Protein AF-A0A3B3WKS4-F1 (afdb_monomer)

pLDDT: mean 76.7, std 20.14, range [31.05, 97.44]

Solvent-accessible surface area (backbone atoms only — not comparable to full-atom values): 11438 Å² total; per-residue (Å²): 136,88,84,85,82,81,88,83,79,70,81,76,71,63,74,80,70,78,73,78,80,68,102,72,70,82,69,79,75,76,54,85,84,39,44,64,39,81,73,39,74,63,50,103,89,42,75,62,33,26,32,44,33,94,68,14,14,33,78,39,76,47,100,89,26,37,81,39,28,43,70,44,62,80,38,50,63,22,16,15,34,73,38,82,50,41,58,70,37,63,38,38,63,39,76,40,55,90,69,18,18,17,72,14,81,35,75,56,55,43,70,45,70,61,30,71,83,71,77,28,38,77,73,38,85,49,45,35,47,38,62,42,41,61,38,78,75,84,59,61,62,61,58,51,54,51,51,52,53,52,52,52,52,52,52,50,51,50,50,51,52,52,52,53,47,52,50,54,60,67,71,64,79,61,93,63,54,61,59,54,57,53,54,61,61,58,68,68,70,80,76,127

Nearest PDB structures (foldseek):
  3alq-assembly2_V  TM=8.436E-01  e=2.047E-07  Homo sapiens
  9cu8-assembly1_B  TM=8.404E-01  e=2.305E-07  Homo sapiens
  8yx1-assembly2_C  TM=8.501E-01  e=4.995E-07  Homo sapiens
  8yx9-assembly4_K  TM=8.714E-01  e=1.373E-06  Homo sapiens
  7law-assembly1_R  TM=6.549E-01  e=4.326E-05  Homo sapiens

Organism: NCBI:txid48701

Structure (mmCIF, N/CA/C/O backbone):
data_AF-A0A3B3WKS4-F1
#
_entry.id   AF-A0A3B3WKS4-F1
#
loop_
_atom_site.group_PDB
_atom_site.id
_atom_site.type_symbol
_atom_site.label_atom_id
_atom_site.label_alt_id
_atom_site.label_comp_id
_atom_site.label_asym_id
_atom_site.label_entity_id
_atom_site.label_seq_id
_atom_site.pdbx_PDB_ins_code
_atom_site.Cartn_x
_atom_site.Cartn_y
_atom_site.Cartn_z
_atom_site.occupancy
_atom_site.B_iso_or_equiv
_atom_site.auth_seq_id
_atom_site.auth_comp_id
_atom_site.auth_asym_id
_atom_site.auth_atom_id
_atom_site.pdbx_PDB_model_num
ATOM 1 N N . MET A 1 1 ? 56.648 27.495 -25.284 1.00 35.09 1 MET A N 1
ATOM 2 C CA . MET A 1 1 ? 56.522 28.051 -26.646 1.00 35.09 1 MET A CA 1
ATOM 3 C C . MET A 1 1 ? 55.788 26.982 -27.443 1.00 35.09 1 MET A C 1
ATOM 5 O O . MET A 1 1 ? 56.410 25.998 -27.788 1.00 35.09 1 MET A O 1
ATOM 9 N N . GLY A 1 2 ? 54.460 26.922 -27.499 1.00 38.88 2 GLY A N 1
ATOM 10 C CA . GLY A 1 2 ? 53.523 28.011 -27.734 1.00 38.88 2 GLY A CA 1
ATOM 11 C C . GLY A 1 2 ? 53.435 28.232 -29.238 1.00 38.88 2 GLY A C 1
ATOM 12 O O . GLY A 1 2 ? 54.284 28.949 -29.740 1.00 38.88 2 GLY A O 1
ATOM 13 N N . GLU A 1 3 ? 52.472 27.590 -29.907 1.00 31.05 3 GLU A N 1
ATOM 14 C CA . GLU A 1 3 ? 51.600 28.252 -30.884 1.00 31.05 3 GLU A CA 1
ATOM 15 C C . GLU A 1 3 ? 50.357 27.401 -31.194 1.00 31.05 3 GLU A C 1
ATOM 17 O O . GLU A 1 3 ? 50.415 26.188 -31.389 1.00 31.05 3 GLU A O 1
ATOM 22 N N . LEU A 1 4 ? 49.221 28.091 -31.123 1.00 42.31 4 LEU A N 1
ATOM 23 C CA . LEU A 1 4 ? 47.848 27.661 -31.330 1.00 42.31 4 LEU A CA 1
ATOM 24 C C . LEU A 1 4 ? 47.549 27.919 -32.811 1.00 42.31 4 LEU A C 1
ATOM 26 O O . LEU A 1 4 ? 47.629 29.066 -33.239 1.00 42.31 4 LEU A O 1
ATOM 30 N N . ILE A 1 5 ? 47.261 26.880 -33.595 1.00 39.19 5 ILE A N 1
ATOM 31 C CA . ILE A 1 5 ? 46.940 27.039 -35.019 1.00 39.19 5 ILE A CA 1
ATOM 32 C C . ILE A 1 5 ? 45.421 26.918 -35.170 1.00 39.19 5 ILE A C 1
ATOM 34 O O . ILE A 1 5 ? 44.835 25.884 -34.849 1.00 39.19 5 ILE A O 1
ATOM 38 N N . ASP A 1 6 ? 44.812 28.020 -35.599 1.00 37.59 6 ASP A N 1
ATOM 39 C CA . ASP A 1 6 ? 43.386 28.241 -35.842 1.00 37.59 6 ASP A CA 1
ATOM 40 C C . ASP A 1 6 ? 42.729 27.140 -36.697 1.00 37.59 6 ASP A C 1
ATOM 42 O O . ASP A 1 6 ? 42.992 27.011 -37.892 1.00 37.59 6 ASP A O 1
ATOM 46 N N . LEU A 1 7 ? 41.783 26.399 -36.110 1.00 43.88 7 LEU A N 1
ATOM 47 C CA . LEU A 1 7 ? 40.910 25.437 -36.807 1.00 43.88 7 LEU A CA 1
ATOM 48 C C . LEU A 1 7 ? 39.681 26.118 -37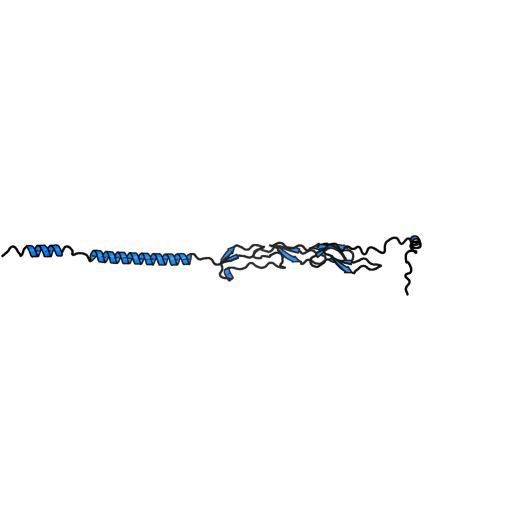.450 1.00 43.88 7 LEU A C 1
ATOM 50 O O . LEU A 1 7 ? 38.621 25.508 -37.582 1.00 43.88 7 LEU A O 1
ATOM 54 N N . ALA A 1 8 ? 39.796 27.391 -37.836 1.00 39.84 8 ALA A N 1
ATOM 55 C CA . ALA A 1 8 ? 38.678 28.187 -38.349 1.00 39.84 8 ALA A CA 1
ATOM 56 C C . ALA A 1 8 ? 38.562 28.239 -39.888 1.00 39.84 8 ALA A C 1
ATOM 58 O O . ALA A 1 8 ? 37.697 28.951 -40.390 1.00 39.84 8 ALA A O 1
ATOM 59 N N . SER A 1 9 ? 39.376 27.502 -40.661 1.00 41.31 9 SER A N 1
ATOM 60 C CA . SER A 1 9 ? 39.443 27.706 -42.124 1.00 41.31 9 SER A CA 1
ATOM 61 C C . SER A 1 9 ? 39.176 26.487 -43.021 1.00 41.31 9 SER A C 1
ATOM 63 O O . SER A 1 9 ? 39.488 26.556 -44.207 1.00 41.31 9 SER A O 1
ATOM 65 N N . ASP A 1 10 ? 38.552 25.411 -42.530 1.00 46.28 10 ASP A N 1
ATOM 66 C CA . ASP A 1 10 ? 38.222 24.244 -43.382 1.00 46.28 10 ASP A CA 1
ATOM 67 C C . ASP A 1 10 ? 36.714 23.944 -43.495 1.00 46.28 10 ASP A C 1
ATOM 69 O O . ASP A 1 10 ? 36.267 22.816 -43.690 1.00 46.28 10 ASP A O 1
ATOM 73 N N . PHE A 1 11 ? 35.889 24.991 -43.397 1.00 49.62 11 PHE A N 1
ATOM 74 C CA . PHE A 1 11 ? 34.441 24.907 -43.637 1.00 49.62 11 PHE A CA 1
ATOM 75 C C . PHE A 1 11 ? 34.069 24.779 -45.129 1.00 49.62 11 PHE A C 1
ATOM 77 O O . PHE A 1 11 ? 32.914 24.506 -45.451 1.00 49.62 11 PHE A O 1
ATOM 84 N N . GLY A 1 12 ? 35.024 24.965 -46.048 1.00 47.06 12 GLY A N 1
ATOM 85 C CA . GLY A 1 12 ? 34.779 24.970 -47.495 1.00 47.06 12 GLY A CA 1
ATOM 86 C C . GLY A 1 12 ? 34.799 23.594 -48.172 1.00 47.06 12 GLY A C 1
ATOM 87 O O . GLY A 1 12 ? 34.132 23.417 -49.190 1.00 47.06 12 GLY A O 1
ATOM 88 N N . LEU A 1 13 ? 35.520 22.605 -47.629 1.00 44.31 13 LEU A N 1
ATOM 89 C CA . LEU A 1 13 ? 35.710 21.313 -48.309 1.00 44.31 13 LEU A CA 1
ATOM 90 C C . LEU A 1 13 ? 34.613 20.279 -47.998 1.00 44.31 13 LEU A C 1
ATOM 92 O O . LEU A 1 13 ? 34.441 19.304 -48.728 1.00 44.31 13 LEU A O 1
ATOM 96 N N . LEU A 1 14 ? 33.827 20.506 -46.943 1.00 44.75 14 LEU A N 1
ATOM 97 C CA . LEU A 1 14 ? 32.805 19.566 -46.467 1.00 44.75 14 LEU A CA 1
ATOM 98 C C . LEU A 1 14 ? 31.470 19.642 -47.230 1.00 44.75 14 LEU A C 1
ATOM 100 O O . LEU A 1 14 ? 30.612 18.781 -47.046 1.00 44.75 14 LEU A O 1
ATOM 104 N N . LEU A 1 15 ? 31.298 20.613 -48.133 1.00 41.28 15 LEU A N 1
ATOM 105 C CA . LEU A 1 15 ? 30.101 20.732 -48.978 1.00 41.28 15 LEU A CA 1
ATOM 106 C C . LEU A 1 15 ? 30.056 19.710 -50.132 1.00 41.28 15 LEU A C 1
ATOM 108 O O . LEU A 1 15 ? 28.993 19.494 -50.708 1.00 41.28 15 LEU A O 1
ATOM 112 N N . PHE A 1 16 ? 31.168 19.041 -50.458 1.00 47.84 16 PHE A N 1
ATOM 113 C CA . PHE A 1 16 ? 31.259 18.145 -51.623 1.00 47.84 16 PHE A CA 1
ATOM 114 C C . PHE A 1 16 ? 30.874 16.682 -51.358 1.00 47.84 16 PHE A C 1
ATOM 116 O O . PHE A 1 16 ? 30.778 15.904 -52.305 1.00 47.84 16 PHE A O 1
ATOM 123 N N . LEU A 1 17 ? 30.630 16.288 -50.103 1.00 42.81 17 LEU A N 1
ATOM 124 C CA . LEU A 1 17 ? 30.373 14.884 -49.755 1.00 42.81 17 LEU A CA 1
ATOM 125 C C . LEU A 1 17 ? 28.899 14.527 -49.516 1.00 42.81 17 LEU A C 1
ATOM 127 O O . LEU A 1 17 ? 28.621 13.369 -49.222 1.00 42.81 17 LEU A O 1
ATOM 131 N N . ASN A 1 18 ? 27.943 15.460 -49.641 1.00 41.22 18 ASN A N 1
ATOM 132 C CA . ASN A 1 18 ? 26.536 15.196 -49.278 1.00 41.22 18 ASN A CA 1
ATOM 133 C C . ASN A 1 18 ? 26.393 14.549 -47.878 1.00 41.22 18 ASN A C 1
ATOM 135 O O . ASN A 1 18 ? 25.462 13.789 -47.617 1.00 41.22 18 ASN A O 1
ATOM 139 N N . ILE A 1 19 ? 27.310 14.850 -46.950 1.00 46.62 19 ILE A N 1
ATOM 140 C CA . ILE A 1 19 ? 27.188 14.434 -45.550 1.00 46.62 19 ILE A CA 1
ATOM 141 C C . ILE A 1 19 ? 26.363 15.509 -44.852 1.00 46.62 19 ILE A C 1
ATOM 143 O O . ILE A 1 19 ? 26.864 16.371 -44.135 1.00 46.62 19 ILE A O 1
ATOM 147 N N . THR A 1 20 ? 25.065 15.503 -45.122 1.00 44.38 20 THR A N 1
ATOM 148 C CA . THR A 1 20 ? 24.113 16.149 -44.227 1.00 44.38 20 THR A CA 1
ATOM 149 C C . THR A 1 20 ? 24.041 15.355 -42.924 1.00 44.38 20 THR A C 1
ATOM 151 O O . THR A 1 20 ? 24.023 14.127 -42.955 1.00 44.38 20 THR A O 1
ATOM 154 N N . PHE A 1 21 ? 23.904 16.097 -41.822 1.00 43.19 21 PHE A N 1
ATOM 155 C CA . PHE A 1 21 ? 23.576 15.683 -40.450 1.00 43.19 21 PHE A CA 1
ATOM 156 C C . PHE A 1 21 ? 24.748 15.538 -39.465 1.00 43.19 21 PHE A C 1
ATOM 158 O O . PHE A 1 21 ? 25.218 14.459 -39.138 1.00 43.19 21 PHE A O 1
ATOM 165 N N . SER A 1 22 ? 25.144 16.704 -38.940 1.00 40.41 22 SER A N 1
ATOM 166 C CA . SER A 1 22 ? 25.272 16.997 -37.504 1.00 40.41 22 SER A CA 1
ATOM 167 C C . SER A 1 22 ? 25.895 15.897 -36.619 1.00 40.41 22 SER A C 1
ATOM 169 O O . SER A 1 22 ? 25.177 14.996 -36.190 1.00 40.41 22 SER A O 1
ATOM 171 N N . PRO A 1 23 ? 27.163 16.025 -36.173 1.00 44.16 23 PRO A N 1
ATOM 172 C CA . PRO A 1 23 ? 27.711 15.204 -35.080 1.00 44.16 23 PRO A CA 1
ATOM 173 C C . PRO A 1 23 ? 27.076 15.518 -33.705 1.00 44.16 23 PRO A C 1
ATOM 175 O O . PRO A 1 23 ? 27.554 15.072 -32.663 1.00 44.16 23 PRO A O 1
ATOM 178 N N . TYR A 1 24 ? 25.988 16.284 -33.689 1.00 46.66 24 TYR A N 1
ATOM 179 C CA . TYR A 1 24 ? 25.267 16.731 -32.512 1.00 46.66 24 TYR A CA 1
ATOM 180 C C . TYR A 1 24 ? 23.840 16.217 -32.634 1.00 46.66 24 TYR A C 1
ATOM 182 O O . TYR A 1 24 ? 23.055 16.787 -33.383 1.00 46.66 24 TYR A O 1
ATOM 190 N N . MET A 1 25 ? 23.539 15.117 -31.953 1.00 45.31 25 MET A N 1
ATOM 191 C CA . MET A 1 25 ? 22.235 14.800 -31.357 1.00 45.31 25 MET A CA 1
ATOM 192 C C . MET A 1 25 ? 22.389 13.474 -30.583 1.00 45.31 25 MET A C 1
ATOM 194 O O . MET A 1 25 ? 21.639 12.525 -30.787 1.00 45.31 25 MET A O 1
ATOM 198 N N . CYS A 1 26 ? 23.316 13.408 -29.609 1.00 45.81 26 CYS A N 1
ATOM 199 C CA . CYS A 1 26 ? 22.985 12.650 -28.394 1.00 45.81 26 CYS A CA 1
ATOM 200 C C . CYS A 1 26 ? 21.853 13.462 -27.763 1.00 45.81 26 CYS A C 1
ATOM 202 O O . CYS A 1 26 ? 22.104 14.392 -26.999 1.00 45.81 26 CYS A O 1
ATOM 204 N N . ASN A 1 27 ? 20.628 13.240 -28.250 1.00 49.44 27 ASN A N 1
ATOM 205 C CA . ASN A 1 27 ? 19.482 14.040 -27.873 1.00 49.44 27 ASN A CA 1
ATOM 206 C C . ASN A 1 27 ? 19.376 13.916 -26.357 1.00 49.44 27 ASN A C 1
ATOM 208 O O . ASN A 1 27 ? 19.297 12.810 -25.818 1.00 49.44 27 ASN A O 1
ATOM 212 N N . LEU A 1 28 ? 19.511 15.049 -25.675 1.00 48.31 28 LEU A N 1
ATOM 213 C CA . LEU A 1 28 ? 19.480 15.150 -24.231 1.00 48.31 28 LEU A CA 1
ATOM 214 C C . LEU A 1 28 ? 18.021 14.983 -23.803 1.00 48.31 28 LEU A C 1
ATOM 216 O O . LEU A 1 28 ? 17.428 15.886 -23.226 1.00 48.31 28 LEU A O 1
ATOM 220 N N . TYR A 1 29 ? 17.425 13.818 -24.052 1.00 51.22 29 TYR A N 1
ATOM 221 C CA . TYR A 1 29 ? 16.243 13.400 -23.316 1.00 51.22 29 TYR A CA 1
ATOM 222 C C . TYR A 1 29 ? 16.695 12.978 -21.912 1.00 51.22 29 TYR A C 1
ATOM 224 O O . TYR A 1 29 ? 16.420 11.897 -21.408 1.00 51.22 29 TYR A O 1
ATOM 232 N N . MET A 1 30 ? 17.359 13.896 -21.212 1.00 51.97 30 MET A N 1
ATOM 233 C CA . MET A 1 30 ? 17.278 13.939 -19.766 1.00 51.97 30 MET A CA 1
ATOM 234 C C . MET A 1 30 ? 15.870 14.460 -19.453 1.00 51.97 30 MET A C 1
ATOM 236 O O . MET A 1 30 ? 15.675 15.599 -19.041 1.00 51.97 30 MET A O 1
ATOM 240 N N . PHE A 1 31 ? 14.866 13.644 -19.791 1.00 47.75 31 PHE A N 1
ATOM 241 C CA . PHE A 1 31 ? 13.464 13.967 -19.619 1.00 47.75 31 PHE A CA 1
ATOM 242 C C . PHE A 1 31 ? 13.190 13.882 -18.126 1.00 47.75 31 PHE A C 1
ATOM 244 O O . PHE A 1 31 ? 12.987 12.811 -17.549 1.00 47.75 31 PHE A O 1
ATOM 251 N N . THR A 1 32 ? 13.243 15.049 -17.500 1.00 47.25 32 THR A N 1
ATOM 252 C CA . THR A 1 32 ? 12.610 15.348 -16.225 1.00 47.25 32 THR A CA 1
ATOM 253 C C . THR A 1 32 ? 11.279 14.591 -16.130 1.00 47.25 32 THR A C 1
ATOM 255 O O . THR A 1 32 ? 10.311 14.952 -16.794 1.00 47.25 32 THR A O 1
ATOM 258 N N . GLY A 1 33 ? 11.240 13.510 -15.346 1.00 59.31 33 GLY A N 1
ATOM 259 C CA . GLY A 1 33 ? 10.001 12.800 -15.017 1.00 59.31 33 GLY A CA 1
ATOM 260 C C . GLY A 1 33 ? 9.531 11.664 -15.939 1.00 59.31 33 GLY A C 1
ATOM 261 O O . GLY A 1 33 ? 8.444 11.158 -15.688 1.00 59.31 33 GLY A O 1
ATOM 262 N N . ALA A 1 34 ? 10.293 11.207 -16.944 1.00 70.50 34 ALA A N 1
ATOM 263 C CA . ALA A 1 34 ? 9.834 10.116 -17.831 1.00 70.50 34 ALA A CA 1
ATOM 264 C C . ALA A 1 34 ? 10.069 8.681 -17.305 1.00 70.50 34 ALA A C 1
ATOM 266 O O . ALA A 1 34 ? 9.768 7.724 -18.009 1.00 70.50 34 ALA A O 1
ATOM 267 N N . GLY A 1 35 ? 10.625 8.505 -16.098 1.00 84.12 35 GLY A N 1
ATOM 268 C CA . GLY A 1 35 ? 10.783 7.178 -15.478 1.00 84.12 35 GLY A CA 1
ATOM 269 C C . GLY A 1 35 ? 11.766 6.229 -16.181 1.00 84.12 35 GLY A C 1
ATOM 270 O O . GLY A 1 35 ? 11.638 5.014 -16.050 1.00 84.12 35 GLY A O 1
ATOM 271 N N . LEU A 1 36 ? 12.731 6.759 -16.939 1.00 85.94 36 LEU A N 1
ATOM 272 C CA . L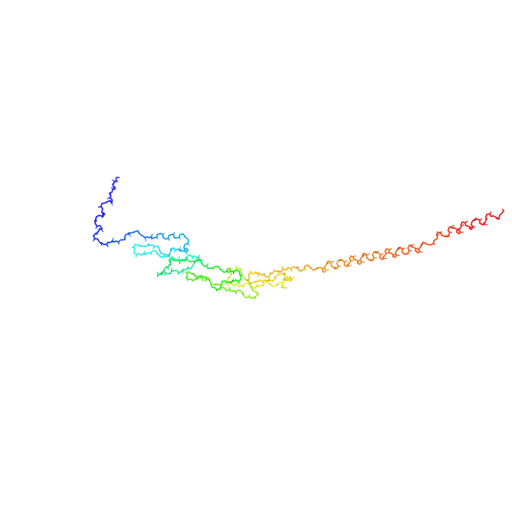EU A 1 36 ? 13.688 6.001 -17.757 1.00 85.94 36 LEU A CA 1
ATOM 273 C C . LEU A 1 36 ? 15.127 6.206 -17.278 1.00 85.94 36 LEU A C 1
ATOM 275 O O . LEU A 1 36 ? 15.516 7.318 -16.936 1.00 85.94 36 LEU A O 1
ATOM 279 N N . LYS A 1 37 ? 15.940 5.150 -17.332 1.00 85.31 37 LYS A N 1
ATOM 280 C CA . LYS A 1 37 ? 17.389 5.146 -17.090 1.00 85.31 37 LYS A CA 1
ATOM 281 C C . LYS A 1 37 ? 18.156 4.707 -18.341 1.00 85.31 37 LYS A C 1
ATOM 283 O O . LYS A 1 37 ? 17.651 3.959 -19.177 1.00 85.31 37 LYS A O 1
ATOM 288 N N . ILE A 1 38 ? 19.401 5.162 -18.469 1.00 84.75 38 ILE A N 1
ATOM 289 C CA . ILE A 1 38 ? 20.270 4.790 -19.592 1.00 84.75 38 ILE A CA 1
ATOM 290 C C . ILE A 1 38 ? 20.756 3.353 -19.395 1.00 84.75 38 ILE A C 1
ATOM 292 O O . ILE A 1 38 ? 21.439 3.053 -18.420 1.00 84.75 38 ILE A O 1
ATOM 296 N N . LYS A 1 39 ? 20.448 2.486 -20.363 1.00 84.88 39 LYS A N 1
ATOM 297 C CA . LYS A 1 39 ? 20.961 1.112 -20.439 1.00 84.88 39 LYS A CA 1
ATOM 298 C C . LYS A 1 39 ? 22.279 1.049 -21.207 1.00 84.88 39 LYS A C 1
ATOM 300 O O . LYS A 1 39 ? 23.194 0.318 -20.839 1.00 84.88 39 LYS A O 1
ATOM 305 N N . ARG A 1 40 ? 22.375 1.814 -22.299 1.00 83.69 40 ARG A N 1
ATOM 306 C CA . ARG A 1 40 ? 23.575 1.941 -23.137 1.00 83.69 40 ARG A CA 1
ATOM 307 C C . ARG A 1 40 ? 23.699 3.383 -23.615 1.00 83.69 40 ARG A C 1
ATOM 309 O O . ARG A 1 40 ? 22.757 3.901 -24.203 1.00 83.69 40 ARG A O 1
ATOM 316 N N . GLY A 1 41 ? 24.847 4.013 -23.372 1.00 75.88 41 GLY A N 1
ATOM 317 C CA . GLY A 1 41 ? 25.125 5.373 -23.847 1.00 75.88 41 GLY A CA 1
ATOM 318 C C . GLY A 1 41 ? 25.259 5.463 -25.372 1.00 75.88 41 GLY A C 1
ATOM 319 O O . GLY A 1 41 ? 25.475 4.444 -26.035 1.00 75.88 41 GLY A O 1
ATOM 320 N N . CYS A 1 42 ? 25.154 6.680 -25.914 1.00 73.06 42 CYS A N 1
ATOM 321 C CA . CYS A 1 42 ? 25.363 6.932 -27.341 1.00 73.06 42 CYS A CA 1
ATOM 322 C C . CYS A 1 42 ? 26.800 6.595 -27.777 1.00 73.06 42 CYS A C 1
ATOM 324 O O . CYS A 1 42 ? 27.764 6.745 -27.022 1.00 73.06 42 CYS A O 1
ATOM 326 N N . LYS A 1 43 ? 26.943 6.158 -29.031 1.00 73.31 43 LYS A N 1
ATOM 327 C CA . LYS A 1 43 ? 28.214 5.941 -29.734 1.00 73.31 43 LYS A CA 1
ATOM 328 C C . LYS A 1 43 ? 28.138 6.618 -31.108 1.00 73.31 43 LYS A C 1
ATOM 330 O O . LYS A 1 43 ? 27.054 6.819 -31.633 1.00 73.31 43 LYS A O 1
ATOM 335 N N . LEU A 1 44 ? 29.285 6.889 -31.739 1.00 70.31 44 LEU A N 1
ATOM 336 C CA . LEU A 1 44 ? 29.381 7.493 -33.084 1.00 70.31 44 LEU A CA 1
ATOM 337 C C . LEU A 1 44 ? 28.522 6.813 -34.171 1.00 70.31 44 LEU A C 1
ATOM 339 O O . LEU A 1 44 ? 28.216 7.436 -35.177 1.00 70.31 44 LEU A O 1
ATOM 343 N N . THR A 1 45 ? 28.163 5.541 -33.990 1.00 71.81 45 THR A N 1
ATOM 344 C CA . THR A 1 45 ? 27.376 4.751 -34.951 1.00 71.81 45 THR A CA 1
ATOM 345 C C . THR A 1 45 ? 26.109 4.148 -34.341 1.00 71.81 45 THR A C 1
ATOM 347 O O . THR A 1 45 ? 25.523 3.251 -34.942 1.00 71.81 45 THR A O 1
ATOM 350 N N . ALA A 1 46 ? 25.739 4.524 -33.113 1.00 70.75 46 ALA A N 1
ATOM 351 C CA . ALA A 1 46 ? 24.594 3.937 -32.422 1.00 70.75 46 ALA A CA 1
ATOM 352 C C . ALA A 1 46 ? 23.975 4.909 -31.414 1.00 70.75 46 ALA A C 1
ATOM 354 O O . ALA A 1 46 ? 24.681 5.491 -30.588 1.00 70.75 46 ALA A O 1
ATOM 355 N N . ASP A 1 47 ? 22.650 5.003 -31.435 1.00 70.50 47 ASP A N 1
ATOM 356 C CA . ASP A 1 47 ? 21.895 5.834 -30.504 1.00 70.50 47 ASP A CA 1
ATOM 357 C C . ASP A 1 47 ? 21.932 5.292 -29.066 1.00 70.50 47 ASP A C 1
ATOM 359 O O . ASP A 1 47 ? 22.231 4.119 -28.806 1.00 70.50 47 ASP A O 1
ATOM 363 N N . THR A 1 48 ? 21.609 6.168 -28.112 1.00 76.94 48 THR A N 1
ATOM 364 C CA . THR A 1 48 ? 21.405 5.793 -26.708 1.00 76.94 48 THR A CA 1
ATOM 365 C C . THR A 1 48 ? 20.224 4.829 -26.594 1.00 76.94 48 THR A C 1
ATOM 367 O O . THR A 1 48 ? 19.160 5.055 -27.163 1.00 76.94 48 THR A O 1
ATOM 370 N N . VAL A 1 49 ? 20.383 3.776 -25.794 1.00 83.81 49 VAL A N 1
ATOM 371 C CA . VAL A 1 49 ? 19.300 2.850 -25.446 1.00 83.81 49 VAL A CA 1
ATOM 372 C C . VAL A 1 49 ? 18.899 3.091 -23.999 1.00 83.81 49 VAL A C 1
ATOM 374 O O . VAL A 1 49 ? 19.746 3.071 -23.100 1.00 83.81 49 VAL A O 1
ATOM 377 N N . CYS A 1 50 ? 17.607 3.299 -23.763 1.00 84.69 50 CYS A N 1
ATOM 378 C CA . CYS A 1 50 ? 17.042 3.487 -22.429 1.00 84.69 50 CYS A CA 1
ATOM 379 C C . CYS A 1 50 ? 16.163 2.325 -21.996 1.00 84.69 50 CYS A C 1
ATOM 381 O O . CYS A 1 50 ? 15.659 1.568 -22.819 1.00 84.69 50 CYS A O 1
ATOM 383 N N . GLU A 1 51 ? 16.002 2.187 -20.689 1.00 88.25 51 GLU A N 1
ATOM 384 C CA . GLU A 1 51 ? 15.128 1.207 -20.056 1.00 88.25 51 GLU A CA 1
ATOM 385 C C . GLU A 1 51 ? 14.368 1.848 -18.887 1.00 88.25 51 GLU A C 1
ATOM 387 O O . GLU A 1 51 ? 14.823 2.857 -18.351 1.00 88.25 51 GLU A O 1
ATOM 392 N N . PRO A 1 52 ? 13.220 1.300 -18.466 1.00 91.75 52 PRO A N 1
ATOM 393 C CA . PRO A 1 52 ? 12.481 1.822 -17.320 1.00 91.75 52 PRO A CA 1
ATOM 394 C C . PRO A 1 52 ? 13.275 1.748 -16.011 1.00 91.75 52 PRO A C 1
ATOM 396 O O . PRO A 1 52 ? 14.058 0.824 -15.774 1.00 91.75 52 PRO A O 1
ATOM 399 N N . MET A 1 53 ? 13.065 2.740 -15.151 1.00 91.44 53 MET A N 1
ATOM 400 C CA . MET A 1 53 ? 13.527 2.736 -13.765 1.00 91.44 53 MET A CA 1
ATOM 401 C C . MET A 1 53 ? 12.708 1.756 -12.911 1.00 91.44 53 MET A C 1
ATOM 403 O O . MET A 1 53 ? 11.647 1.284 -13.314 1.00 91.44 53 MET A O 1
ATOM 407 N N . GLU A 1 54 ? 13.190 1.457 -11.704 1.00 90.69 54 GLU A N 1
ATOM 408 C CA . GLU A 1 54 ? 12.429 0.648 -10.747 1.00 90.69 54 GLU A CA 1
ATOM 409 C C . GLU A 1 54 ? 11.103 1.328 -10.384 1.00 90.69 54 GLU A C 1
ATOM 411 O O . GLU A 1 54 ? 11.053 2.534 -10.138 1.00 90.69 54 GLU A O 1
ATOM 416 N N . GLY A 1 55 ? 10.022 0.545 -10.369 1.00 91.31 55 GLY A N 1
ATOM 417 C CA . GLY A 1 55 ? 8.667 1.058 -10.173 1.00 91.31 55 GLY A CA 1
ATOM 418 C C . GLY A 1 55 ? 8.038 1.675 -11.426 1.00 91.31 55 GLY A C 1
ATOM 419 O O . GLY A 1 55 ? 7.009 2.339 -11.304 1.00 91.31 55 GLY A O 1
ATOM 420 N N . PHE A 1 56 ? 8.639 1.492 -12.607 1.00 93.06 56 PHE A N 1
ATOM 421 C CA . PHE A 1 56 ? 8.090 1.909 -13.895 1.00 93.06 56 PHE A CA 1
ATOM 422 C C . PHE A 1 56 ? 8.073 0.741 -14.889 1.00 93.06 56 PHE A C 1
ATOM 424 O O . PHE A 1 56 ? 8.926 -0.148 -14.848 1.00 93.06 56 PHE A O 1
ATOM 431 N N . PHE A 1 57 ? 7.124 0.774 -15.819 1.00 94.19 57 PHE A N 1
ATOM 432 C CA . PHE A 1 57 ? 7.038 -0.142 -16.950 1.00 94.19 57 PHE A CA 1
ATOM 433 C C . PHE A 1 57 ? 7.032 0.627 -18.268 1.00 94.19 57 PHE A C 1
ATOM 435 O O . PHE A 1 57 ? 6.609 1.781 -18.337 1.00 94.19 57 PHE A O 1
ATOM 442 N N . CYS A 1 58 ? 7.524 -0.015 -19.319 1.00 92.62 58 CYS A N 1
ATOM 443 C CA . CYS A 1 58 ? 7.563 0.561 -20.649 1.00 92.62 58 CYS A CA 1
ATOM 444 C C . CYS A 1 58 ? 6.187 0.503 -21.314 1.00 92.62 58 CYS A C 1
ATOM 446 O O . CYS A 1 58 ? 5.608 -0.576 -21.430 1.00 92.62 58 CYS A O 1
ATOM 448 N N . THR A 1 59 ? 5.697 1.643 -21.797 1.00 90.94 59 THR A N 1
ATOM 449 C CA . THR A 1 59 ? 4.471 1.715 -22.606 1.00 90.94 59 THR A CA 1
ATOM 450 C C . THR A 1 59 ? 4.778 1.812 -24.097 1.00 90.94 59 THR A C 1
ATOM 452 O O . THR A 1 59 ? 3.994 1.323 -24.907 1.00 90.94 59 THR A O 1
ATOM 455 N N . ASP A 1 60 ? 5.935 2.376 -24.458 1.00 87.69 60 ASP A N 1
ATOM 456 C CA . ASP A 1 60 ? 6.405 2.488 -25.841 1.00 87.69 60 ASP A CA 1
ATOM 457 C C . ASP A 1 60 ? 7.819 1.906 -25.991 1.00 87.69 60 ASP A C 1
ATOM 459 O O . ASP A 1 60 ? 8.814 2.482 -25.528 1.00 87.69 60 ASP A O 1
ATOM 463 N N . SER A 1 61 ? 7.889 0.716 -26.595 1.00 86.81 61 SER A N 1
ATOM 464 C CA . SER A 1 61 ? 9.103 -0.099 -26.696 1.00 86.81 61 SER A CA 1
ATOM 465 C C . SER A 1 61 ? 9.802 0.070 -28.044 1.00 86.81 61 SER A C 1
ATOM 467 O O . SER A 1 61 ? 9.185 -0.024 -29.101 1.00 86.81 61 SER A O 1
ATOM 469 N N . THR A 1 62 ? 11.128 0.198 -28.012 1.00 82.12 62 THR A N 1
ATOM 470 C CA . THR A 1 62 ? 12.007 0.135 -29.191 1.00 82.12 62 THR A CA 1
ATOM 471 C C . THR A 1 62 ? 12.827 -1.157 -29.180 1.00 82.12 62 THR A C 1
ATOM 473 O O . THR A 1 62 ? 12.910 -1.822 -28.145 1.00 82.12 62 THR A O 1
ATOM 476 N N . PRO A 1 63 ? 13.458 -1.563 -30.301 1.00 80.56 63 PRO A N 1
ATOM 477 C CA . PRO A 1 63 ? 14.312 -2.750 -30.340 1.00 80.56 63 PRO A CA 1
ATOM 478 C C . PRO A 1 63 ? 15.436 -2.697 -29.289 1.00 80.56 63 PRO A C 1
ATOM 480 O O . PRO A 1 63 ? 16.483 -2.083 -29.485 1.00 80.56 63 PRO A O 1
ATOM 483 N N . GLY A 1 64 ? 15.208 -3.354 -28.150 1.00 78.56 64 GLY A N 1
ATOM 484 C CA . GLY A 1 64 ? 16.136 -3.403 -27.020 1.00 78.56 64 GLY A CA 1
ATOM 485 C C . GLY A 1 64 ? 16.057 -2.233 -26.031 1.00 78.56 64 GLY A C 1
ATOM 486 O O . GLY A 1 64 ? 16.879 -2.212 -25.109 1.00 78.56 64 GLY A O 1
ATOM 487 N N . GLY A 1 65 ? 15.096 -1.311 -26.179 1.00 84.75 65 GLY A N 1
ATOM 488 C CA . GLY A 1 65 ? 14.950 -0.126 -25.331 1.00 84.75 65 GLY A CA 1
ATOM 489 C C . GLY A 1 65 ? 13.507 0.338 -25.110 1.00 84.75 65 GLY A C 1
ATOM 490 O O . GLY A 1 65 ? 12.550 -0.315 -25.516 1.00 84.75 65 GLY A O 1
ATOM 491 N N . CYS A 1 66 ? 13.365 1.476 -24.434 1.00 87.06 66 CYS A N 1
ATOM 492 C CA . CYS A 1 66 ? 12.092 2.093 -24.084 1.00 87.06 66 CYS A CA 1
ATOM 493 C C . CYS A 1 66 ? 12.142 3.611 -24.294 1.00 87.06 66 CYS A C 1
ATOM 495 O O . CYS A 1 66 ? 13.112 4.256 -23.886 1.00 87.06 66 CYS A O 1
ATOM 497 N N . VAL A 1 67 ? 11.102 4.162 -24.925 1.00 82.81 67 VAL A N 1
ATOM 498 C CA . VAL A 1 67 ? 10.971 5.599 -25.234 1.00 82.81 67 VAL A CA 1
ATOM 499 C C . VAL A 1 67 ? 10.121 6.311 -24.189 1.00 82.81 67 VAL A C 1
ATOM 501 O O . VAL A 1 67 ? 10.417 7.449 -23.833 1.00 82.81 67 VAL A O 1
ATOM 504 N N . VAL A 1 68 ? 9.096 5.632 -23.668 1.00 85.19 68 VAL A N 1
ATOM 505 C CA . VAL A 1 68 ? 8.188 6.163 -22.647 1.00 85.19 68 VAL A CA 1
ATOM 506 C C . VAL A 1 68 ? 7.969 5.110 -21.572 1.00 85.19 68 VAL A C 1
ATOM 508 O O . VAL A 1 68 ? 7.556 3.988 -21.872 1.00 85.19 68 VAL A O 1
ATOM 511 N N . ALA A 1 69 ? 8.224 5.480 -20.317 1.00 89.88 69 ALA A N 1
ATOM 512 C CA . ALA A 1 69 ? 7.897 4.653 -19.169 1.00 89.88 69 ALA A CA 1
ATOM 513 C C . ALA A 1 69 ? 6.818 5.313 -18.306 1.00 89.88 69 ALA A C 1
ATOM 515 O O . ALA A 1 69 ? 6.772 6.532 -18.136 1.00 89.88 69 ALA A O 1
ATOM 516 N N . GLN A 1 70 ? 5.950 4.482 -17.744 1.00 92.19 70 GLN A N 1
ATOM 517 C CA . GLN A 1 70 ? 4.891 4.882 -16.832 1.00 92.19 70 GLN A CA 1
ATOM 518 C C . GLN A 1 70 ? 5.120 4.229 -15.474 1.00 92.19 70 GLN A C 1
ATOM 520 O O . GLN A 1 70 ? 5.604 3.103 -15.391 1.00 92.19 70 GLN A O 1
ATOM 525 N N . LYS A 1 71 ? 4.802 4.947 -14.394 1.00 93.88 71 LYS A N 1
ATOM 526 C CA . LYS A 1 71 ? 4.901 4.399 -13.041 1.00 93.88 71 LYS A CA 1
ATOM 527 C C . LYS A 1 71 ? 3.930 3.229 -12.895 1.00 93.88 71 LYS A C 1
ATOM 529 O O . LYS A 1 71 ? 2.794 3.331 -13.352 1.00 93.88 71 LYS A O 1
ATOM 534 N N . HIS A 1 72 ? 4.364 2.167 -12.225 1.00 95.25 72 HIS A N 1
ATOM 535 C CA . HIS A 1 72 ? 3.485 1.068 -11.849 1.00 95.25 72 HIS A CA 1
ATOM 536 C C . HIS A 1 72 ? 2.292 1.584 -11.045 1.00 95.25 72 HIS A C 1
ATOM 538 O O . HIS A 1 72 ? 2.456 2.426 -10.150 1.00 95.25 72 HIS A O 1
ATOM 544 N N . ARG A 1 73 ? 1.097 1.065 -11.332 1.00 94.12 73 ARG A N 1
ATOM 545 C CA . ARG A 1 73 ? -0.085 1.381 -10.530 1.00 94.12 73 ARG A CA 1
ATOM 546 C C . ARG A 1 73 ? 0.085 0.879 -9.099 1.00 94.12 73 ARG A C 1
ATOM 548 O O . ARG A 1 73 ? 0.679 -0.168 -8.841 1.00 94.12 73 ARG A O 1
ATOM 555 N N . SER A 1 74 ? -0.481 1.630 -8.163 1.00 94.44 74 SER A N 1
ATOM 556 C CA . SER A 1 74 ? -0.665 1.181 -6.784 1.00 94.44 74 SER A CA 1
ATOM 557 C C . SER A 1 74 ? -2.015 0.482 -6.656 1.00 94.44 74 SER A C 1
ATOM 559 O O . SER A 1 74 ? -2.979 0.878 -7.315 1.00 94.44 74 SER A O 1
ATOM 561 N N . CYS A 1 75 ? -2.080 -0.564 -5.834 1.00 96.50 75 CYS A N 1
ATOM 562 C CA . CYS A 1 75 ? -3.355 -1.185 -5.499 1.00 96.50 75 CYS A CA 1
ATOM 563 C C . CYS A 1 75 ? -4.055 -0.373 -4.412 1.00 96.50 75 CYS A C 1
ATOM 565 O O . CYS A 1 75 ? -3.410 0.273 -3.581 1.00 96.50 75 CYS A O 1
ATOM 567 N N . GLU A 1 76 ? -5.381 -0.381 -4.446 1.00 96.25 76 GLU A N 1
ATOM 568 C CA . GLU A 1 76 ? -6.196 0.340 -3.476 1.00 96.25 76 GLU A CA 1
ATOM 569 C C . GLU A 1 76 ? -6.354 -0.484 -2.187 1.00 96.25 76 GLU A C 1
ATOM 571 O O . GLU A 1 76 ? -6.193 -1.709 -2.205 1.00 96.25 76 GLU A O 1
ATOM 576 N N . PRO A 1 77 ? -6.677 0.145 -1.045 1.00 96.44 77 PRO A N 1
ATOM 577 C CA . PRO A 1 77 ? -7.088 -0.597 0.141 1.00 96.44 77 PRO A CA 1
ATOM 578 C C . PRO A 1 77 ? -8.296 -1.483 -0.187 1.00 96.44 77 PRO A C 1
ATOM 580 O O . PRO A 1 77 ? -9.267 -1.005 -0.767 1.00 96.44 77 PRO A O 1
ATOM 583 N N . GLY A 1 78 ? -8.255 -2.761 0.184 1.00 95.38 78 GLY A N 1
ATOM 584 C CA . GLY A 1 78 ? -9.202 -3.764 -0.324 1.00 95.38 78 GLY A CA 1
ATOM 585 C C . GLY A 1 78 ? -8.605 -4.714 -1.354 1.00 95.38 78 GLY A C 1
ATOM 586 O O . GLY A 1 78 ? -9.082 -5.838 -1.493 1.00 95.38 78 GLY A O 1
ATOM 587 N N . GLN A 1 79 ? -7.525 -4.297 -2.015 1.00 97.44 79 GLN A N 1
ATOM 588 C CA . GLN A 1 79 ? -6.838 -5.074 -3.034 1.00 97.44 79 GLN A CA 1
ATOM 589 C C . GLN A 1 79 ? -5.455 -5.517 -2.563 1.00 97.44 79 GLN A C 1
ATOM 591 O O . GLN A 1 79 ? -4.791 -4.850 -1.772 1.00 97.44 79 GLN A O 1
ATOM 596 N N . PHE A 1 80 ? -4.991 -6.626 -3.123 1.00 96.12 80 PHE A N 1
ATOM 597 C CA . PHE A 1 80 ? -3.617 -7.094 -3.012 1.00 96.12 80 PHE A CA 1
ATOM 598 C C . PHE A 1 80 ? -2.958 -7.131 -4.393 1.00 96.12 80 PHE A C 1
ATOM 600 O O . PHE A 1 80 ? -3.631 -7.201 -5.425 1.00 96.12 80 PHE A O 1
ATOM 607 N N . ILE A 1 81 ? -1.629 -7.098 -4.410 1.00 97.00 81 ILE A N 1
ATOM 608 C CA . ILE A 1 81 ? -0.827 -7.216 -5.627 1.00 97.00 81 ILE A CA 1
ATOM 609 C C . ILE A 1 81 ? -0.839 -8.683 -6.064 1.00 97.00 81 ILE A C 1
ATOM 611 O O . ILE A 1 81 ? -0.163 -9.519 -5.464 1.00 97.00 81 ILE A O 1
ATOM 615 N N . SER A 1 82 ? -1.606 -8.999 -7.106 1.00 96.19 82 SER A N 1
ATOM 616 C CA . SER A 1 82 ? -1.711 -10.358 -7.645 1.00 96.19 82 SER A CA 1
ATOM 617 C C . SER A 1 82 ? -0.552 -10.694 -8.578 1.00 96.19 82 SER A C 1
ATOM 619 O O . SER A 1 82 ? -0.079 -11.833 -8.589 1.00 96.19 82 SER A O 1
ATOM 621 N N . ARG A 1 83 ? -0.046 -9.701 -9.321 1.00 95.38 83 ARG A N 1
ATOM 622 C CA . ARG A 1 83 ? 1.207 -9.800 -10.077 1.00 95.38 83 ARG A CA 1
ATOM 623 C C . ARG A 1 83 ? 2.034 -8.541 -9.899 1.00 95.38 83 ARG A C 1
ATOM 625 O O . ARG A 1 83 ? 1.546 -7.434 -10.113 1.00 95.38 83 ARG A O 1
ATOM 632 N N . MET A 1 84 ? 3.306 -8.719 -9.551 1.00 94.12 84 MET A N 1
ATOM 633 C CA . MET A 1 84 ? 4.247 -7.604 -9.523 1.00 94.12 84 MET A CA 1
ATOM 634 C C . MET A 1 84 ? 4.498 -7.077 -10.935 1.00 94.12 84 MET A C 1
ATOM 636 O O . MET A 1 84 ? 4.711 -7.857 -11.867 1.00 94.12 84 MET A O 1
ATOM 640 N N . GLY A 1 85 ? 4.503 -5.750 -11.066 1.00 93.69 85 GLY A N 1
ATOM 641 C CA . GLY A 1 85 ? 4.911 -5.083 -12.291 1.00 93.69 85 GLY A CA 1
ATOM 642 C C . GLY A 1 85 ? 6.360 -5.408 -12.652 1.00 93.69 85 GLY A C 1
ATOM 643 O O . GLY A 1 85 ? 7.216 -5.630 -11.794 1.00 93.69 85 GLY A O 1
ATOM 644 N N . THR A 1 86 ? 6.641 -5.431 -13.949 1.00 93.88 86 THR A N 1
ATOM 645 C CA . THR A 1 86 ? 7.982 -5.635 -14.509 1.00 93.88 86 THR A CA 1
ATOM 646 C C . THR A 1 86 ? 8.386 -4.418 -15.336 1.00 93.88 86 THR A C 1
ATOM 648 O O . THR A 1 86 ? 7.614 -3.473 -15.487 1.00 93.88 86 THR A O 1
ATOM 651 N N . ALA A 1 87 ? 9.580 -4.436 -15.931 1.00 91.81 87 ALA A N 1
ATOM 652 C CA . ALA A 1 87 ? 9.989 -3.387 -16.865 1.00 91.81 87 ALA A CA 1
ATOM 653 C C . ALA A 1 87 ? 9.081 -3.297 -18.112 1.00 91.81 87 ALA A C 1
ATOM 655 O O . ALA A 1 87 ? 9.110 -2.291 -18.810 1.00 91.81 87 ALA A O 1
ATOM 656 N N . SER A 1 88 ? 8.274 -4.317 -18.412 1.00 91.56 88 SER A N 1
ATOM 657 C CA . SER A 1 88 ? 7.398 -4.351 -19.593 1.00 91.56 88 SER A CA 1
ATOM 658 C C . SER A 1 88 ? 5.910 -4.453 -19.266 1.00 91.56 88 SER A C 1
ATOM 660 O O . SER A 1 88 ? 5.088 -4.348 -20.167 1.00 91.56 88 SER A O 1
ATOM 662 N N . THR A 1 89 ? 5.548 -4.696 -18.007 1.00 93.69 89 THR A N 1
ATOM 663 C CA . THR A 1 89 ? 4.154 -4.904 -17.596 1.00 93.69 89 THR A CA 1
ATOM 664 C C . THR A 1 89 ? 3.846 -4.114 -16.340 1.00 93.69 89 THR A C 1
ATOM 666 O O . THR A 1 89 ? 4.687 -4.015 -15.446 1.00 93.69 89 THR A O 1
ATOM 669 N N . ASP A 1 90 ? 2.629 -3.589 -16.257 1.00 95.69 90 ASP A N 1
ATOM 670 C CA . ASP A 1 90 ? 2.148 -2.925 -15.052 1.00 95.69 90 ASP A CA 1
ATOM 671 C C . ASP A 1 90 ? 1.885 -3.931 -13.914 1.00 95.69 90 ASP A C 1
ATOM 673 O O . ASP A 1 90 ? 1.821 -5.145 -14.131 1.00 95.69 90 ASP A O 1
ATOM 677 N N . THR A 1 91 ? 1.750 -3.418 -12.694 1.00 96.00 91 THR A N 1
ATOM 678 C CA . THR A 1 91 ? 1.290 -4.170 -11.526 1.00 96.00 91 THR A CA 1
ATOM 679 C C . THR A 1 91 ? -0.176 -4.555 -11.700 1.00 96.00 91 THR A C 1
ATOM 681 O O . THR A 1 91 ? -1.016 -3.714 -12.017 1.00 96.00 91 THR A O 1
ATOM 684 N N . GLU A 1 92 ? -0.511 -5.814 -11.432 1.00 96.25 92 GLU A N 1
ATOM 685 C CA . GLU A 1 92 ? -1.901 -6.269 -11.388 1.00 96.25 92 GLU A CA 1
ATOM 686 C C . GLU A 1 92 ? -2.388 -6.360 -9.941 1.00 96.25 92 GLU A C 1
ATOM 688 O O . GLU A 1 92 ? -1.684 -6.844 -9.051 1.00 96.25 92 GLU A O 1
ATOM 693 N N . CYS A 1 93 ? -3.622 -5.906 -9.726 1.00 97.38 93 CYS A N 1
ATOM 694 C CA . CYS A 1 93 ? -4.285 -5.894 -8.429 1.00 97.38 93 CYS A CA 1
ATOM 695 C C . CYS A 1 93 ? -5.503 -6.820 -8.455 1.00 97.38 93 CYS A C 1
ATOM 697 O O . CYS A 1 93 ? -6.166 -6.971 -9.484 1.00 97.38 93 CYS A O 1
ATOM 699 N N . SER A 1 94 ? -5.817 -7.444 -7.326 1.00 96.88 94 SER A N 1
ATOM 700 C CA . SER A 1 94 ? -7.009 -8.281 -7.164 1.00 96.88 94 SER A CA 1
ATOM 701 C C . SER A 1 94 ? -7.668 -8.029 -5.816 1.00 96.88 94 SER A C 1
ATOM 703 O O . SER A 1 94 ? -7.000 -7.651 -4.860 1.00 96.88 94 SER A O 1
ATOM 705 N N . GLU A 1 95 ? -8.983 -8.219 -5.753 1.00 96.94 95 GLU A N 1
ATOM 706 C CA . GLU A 1 95 ? -9.784 -7.966 -4.552 1.00 96.94 95 GLU A CA 1
ATOM 707 C C . GLU A 1 95 ? -9.545 -9.017 -3.465 1.00 96.94 95 GLU A C 1
ATOM 709 O O . GLU A 1 95 ? -9.385 -10.209 -3.750 1.00 96.94 95 GLU A O 1
ATOM 714 N N . CYS A 1 96 ? -9.581 -8.584 -2.207 1.00 96.12 96 CYS A N 1
ATOM 715 C CA . CYS A 1 96 ? -9.585 -9.486 -1.066 1.00 96.12 96 CYS A CA 1
ATOM 716 C C . CYS A 1 96 ? -10.933 -10.195 -0.907 1.00 96.12 96 CYS A C 1
ATOM 718 O O . CYS A 1 96 ? -12.005 -9.606 -1.051 1.00 96.12 96 CYS A O 1
ATOM 720 N N . ILE A 1 97 ? -10.879 -11.481 -0.556 1.00 94.75 97 ILE A N 1
ATOM 721 C CA . ILE A 1 97 ? -12.074 -12.255 -0.214 1.00 94.75 97 ILE A CA 1
ATOM 722 C C . ILE A 1 97 ? -12.600 -11.861 1.170 1.00 94.75 97 ILE A C 1
ATOM 724 O O . ILE A 1 97 ? -11.861 -11.354 2.021 1.00 94.75 97 ILE A O 1
ATOM 728 N N . SER A 1 98 ? -13.875 -12.152 1.429 1.00 92.62 98 SER A N 1
ATOM 729 C CA . SER A 1 98 ? -14.482 -11.944 2.745 1.00 92.62 98 SER A CA 1
ATOM 730 C C . SER A 1 98 ? -13.703 -12.669 3.848 1.00 92.62 98 SER A C 1
ATOM 732 O O . SER A 1 98 ? -13.328 -13.830 3.693 1.00 92.62 98 SER A O 1
ATOM 734 N N . GLY A 1 99 ? -13.479 -11.979 4.968 1.00 92.38 99 GLY A N 1
ATOM 735 C CA . GLY A 1 99 ? -12.658 -12.478 6.076 1.00 92.38 99 GLY A CA 1
ATOM 736 C C . GLY A 1 99 ? -11.161 -12.192 5.928 1.00 92.38 99 GLY A C 1
ATOM 737 O O . GLY A 1 99 ? -10.367 -12.710 6.711 1.00 92.38 99 GLY A O 1
ATOM 738 N N . SER A 1 100 ? -10.762 -11.395 4.933 1.00 96.12 100 SER A N 1
ATOM 739 C CA . SER A 1 100 ? -9.387 -10.935 4.752 1.00 96.12 100 SER A CA 1
ATOM 740 C C . SER A 1 100 ? -9.335 -9.450 4.400 1.00 96.12 100 SER A C 1
ATOM 742 O O . SER A 1 100 ? -10.324 -8.889 3.925 1.00 96.12 100 SER A O 1
ATOM 744 N N . PHE A 1 101 ? -8.186 -8.818 4.634 1.00 96.31 101 PHE A N 1
ATOM 745 C CA . PHE A 1 101 ? -7.960 -7.409 4.356 1.00 96.31 101 PHE A CA 1
ATOM 746 C C . PHE A 1 101 ? -6.568 -7.119 3.786 1.00 96.31 101 PHE A C 1
ATOM 748 O O . PHE A 1 101 ? -5.615 -7.878 3.982 1.00 96.31 101 PHE A O 1
ATOM 755 N N . SER A 1 102 ? -6.441 -6.000 3.076 1.00 97.06 102 SER A N 1
ATOM 756 C CA . SER A 1 102 ? -5.160 -5.481 2.600 1.00 97.06 102 SER A CA 1
ATOM 757 C C . SER A 1 102 ? -5.174 -3.961 2.478 1.00 97.06 102 SER A C 1
ATOM 759 O O . SER A 1 102 ? -6.185 -3.363 2.115 1.00 97.06 102 SER A O 1
ATOM 761 N N . ASN A 1 103 ? -4.024 -3.335 2.726 1.00 95.38 103 ASN A N 1
ATOM 762 C CA . ASN A 1 103 ? -3.830 -1.895 2.553 1.00 95.38 103 ASN A CA 1
ATOM 763 C C . ASN A 1 103 ? -3.285 -1.527 1.153 1.00 95.38 103 ASN A C 1
ATOM 765 O O . ASN A 1 103 ? -2.707 -0.458 0.981 1.00 95.38 103 ASN A O 1
ATOM 769 N N . GLY A 1 104 ? -3.376 -2.427 0.163 1.00 93.00 104 GLY A N 1
ATOM 770 C CA . GLY A 1 104 ? -2.945 -2.160 -1.218 1.00 93.00 104 GLY A CA 1
ATOM 771 C C . GLY A 1 104 ? -1.443 -2.319 -1.489 1.00 93.00 104 GLY A C 1
ATOM 772 O O . GLY A 1 104 ? -0.996 -2.219 -2.629 1.00 93.00 104 GLY A O 1
ATOM 773 N N . THR A 1 105 ? -0.633 -2.589 -0.464 1.00 93.06 105 THR A N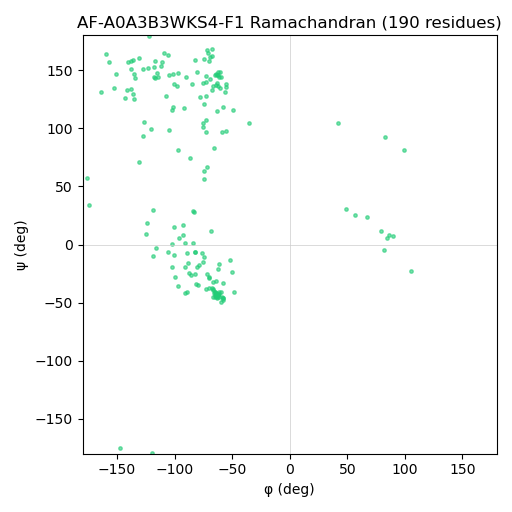 1
ATOM 774 C CA . THR A 1 105 ? 0.832 -2.739 -0.591 1.00 93.06 105 THR A CA 1
ATOM 775 C C . THR A 1 105 ? 1.307 -4.187 -0.496 1.00 93.06 105 THR A C 1
ATOM 777 O O . THR A 1 105 ? 2.488 -4.472 -0.686 1.00 93.06 105 THR A O 1
ATOM 780 N N . MET A 1 106 ? 0.402 -5.110 -0.177 1.00 93.25 106 MET A N 1
ATOM 781 C CA . MET A 1 106 ? 0.730 -6.492 0.165 1.00 93.25 106 MET A CA 1
ATOM 782 C C . MET A 1 106 ? 0.569 -7.405 -1.055 1.00 93.25 106 MET A C 1
ATOM 784 O O . MET A 1 106 ? -0.332 -7.211 -1.866 1.00 93.25 106 MET A O 1
ATOM 788 N N . LEU A 1 107 ? 1.399 -8.449 -1.151 1.00 94.75 107 LEU A N 1
ATOM 789 C CA . LEU A 1 107 ? 1.299 -9.493 -2.190 1.00 94.75 107 LEU A CA 1
ATOM 790 C C . LEU A 1 107 ? 0.167 -10.506 -1.932 1.00 94.75 107 LEU A C 1
ATOM 792 O O . LEU A 1 107 ? -0.084 -11.393 -2.739 1.00 94.75 107 LEU A O 1
ATOM 796 N N . SER A 1 108 ? -0.482 -10.425 -0.772 1.00 95.44 108 SER A N 1
ATOM 797 C CA . SER A 1 108 ? -1.625 -11.258 -0.399 1.00 95.44 108 SER A CA 1
ATOM 798 C C . SER A 1 108 ? -2.455 -10.557 0.673 1.00 95.44 108 SER A C 1
ATOM 800 O O . SER A 1 108 ? -1.948 -9.690 1.392 1.00 95.44 108 SER A O 1
ATOM 802 N N . CYS A 1 109 ? -3.729 -10.928 0.777 1.00 96.31 109 CYS A N 1
ATOM 803 C CA . CYS A 1 109 ? -4.605 -10.446 1.839 1.00 96.31 109 CYS A CA 1
ATOM 804 C C . CYS A 1 109 ? -4.276 -11.140 3.160 1.00 96.31 109 CYS A C 1
ATOM 806 O O . CYS A 1 109 ? -4.046 -12.350 3.201 1.00 96.31 109 CYS A O 1
ATOM 808 N N . GLN A 1 110 ? -4.291 -10.377 4.246 1.00 95.69 110 GLN A N 1
ATOM 809 C CA . GLN A 1 110 ? -4.177 -10.919 5.592 1.00 95.69 110 GLN A CA 1
ATOM 810 C C . GLN A 1 110 ? -5.551 -11.352 6.095 1.00 95.69 110 GLN A C 1
ATOM 812 O O . GLN A 1 110 ? -6.525 -10.640 5.862 1.00 95.69 110 GLN A O 1
ATOM 817 N N . PRO A 1 111 ? -5.671 -12.503 6.771 1.00 95.75 111 PRO A N 1
ATOM 818 C CA . PRO A 1 111 ? -6.928 -12.886 7.397 1.00 95.75 111 PRO A CA 1
ATOM 819 C C . PRO A 1 111 ? -7.291 -11.894 8.507 1.00 95.75 111 PRO A C 1
ATOM 821 O O . PRO A 1 111 ? -6.406 -11.373 9.184 1.00 95.75 111 PRO A O 1
ATOM 824 N N . HIS A 1 112 ? -8.588 -11.661 8.708 1.00 95.31 112 HIS A N 1
ATOM 825 C CA . HIS A 1 112 ? -9.067 -10.871 9.840 1.00 95.31 112 HIS A CA 1
ATOM 826 C C . HIS A 1 112 ? -8.686 -11.521 11.171 1.00 95.31 112 HIS A C 1
ATOM 828 O O . HIS A 1 112 ? -8.712 -12.750 11.318 1.00 95.31 112 HIS A O 1
ATOM 834 N N . THR A 1 113 ? -8.377 -10.681 12.154 1.00 93.62 113 THR A N 1
ATOM 835 C CA . THR A 1 113 ? -8.151 -11.107 13.533 1.00 93.62 113 THR A CA 1
ATOM 836 C C . THR A 1 113 ? -9.405 -11.795 14.088 1.00 93.62 113 THR A C 1
ATOM 838 O O . THR A 1 113 ? -10.538 -11.449 13.765 1.00 93.62 113 THR A O 1
ATOM 841 N N . GLN A 1 114 ? -9.219 -12.818 14.923 1.00 92.25 114 GLN A N 1
ATOM 842 C CA . GLN A 1 114 ? -10.323 -13.530 15.573 1.00 92.25 114 GLN A CA 1
ATOM 843 C C . GLN A 1 114 ? -10.392 -13.108 17.036 1.00 92.25 114 GLN A C 1
ATOM 845 O O . GLN A 1 114 ? -9.639 -13.620 17.863 1.00 92.25 114 GLN A O 1
ATOM 850 N N . CYS A 1 115 ? -11.290 -12.173 17.351 1.00 91.00 115 CYS A N 1
ATOM 851 C CA . CYS A 1 115 ? -11.399 -11.594 18.690 1.00 91.00 115 CYS A CA 1
ATOM 852 C C . CYS A 1 115 ? -11.653 -12.655 19.774 1.00 91.00 115 CYS A C 1
ATOM 854 O O . CYS A 1 115 ? -11.139 -12.538 20.885 1.00 91.00 115 CYS A O 1
ATOM 856 N N . GLU A 1 116 ? -12.379 -13.727 19.444 1.00 87.00 116 GLU A N 1
ATOM 857 C CA . GLU A 1 116 ? -12.708 -14.812 20.370 1.00 87.00 116 GLU A CA 1
ATOM 858 C C . GLU A 1 116 ? -11.467 -15.576 20.845 1.00 87.00 116 GLU A C 1
ATOM 860 O O . GLU A 1 116 ? -11.439 -16.052 21.979 1.00 87.00 116 GLU A O 1
ATOM 865 N N . LYS A 1 117 ? -10.428 -15.678 20.004 1.00 88.19 117 LYS A N 1
ATOM 866 C CA . LYS A 1 117 ? -9.157 -16.316 20.384 1.00 88.19 117 LYS A CA 1
ATOM 867 C C . LYS A 1 117 ? -8.377 -15.488 21.400 1.00 88.19 117 LYS A C 1
ATOM 869 O O . LYS A 1 117 ? -7.675 -16.057 22.228 1.00 88.19 117 LYS A O 1
ATOM 874 N N . GLU A 1 118 ? -8.561 -14.173 21.367 1.00 84.31 118 GLU A N 1
ATOM 875 C CA . GLU A 1 118 ? -7.917 -13.213 22.265 1.00 84.31 118 GLU A CA 1
ATOM 876 C C . GLU A 1 118 ? -8.773 -12.906 23.507 1.00 84.31 118 GLU A C 1
ATOM 878 O O . GLU A 1 118 ? -8.456 -12.001 24.273 1.00 84.31 118 GLU A O 1
ATOM 883 N N . ASN A 1 119 ? -9.874 -13.642 23.725 1.00 84.75 119 ASN A N 1
ATOM 884 C CA . ASN A 1 119 ? -10.839 -13.397 24.806 1.00 84.75 119 ASN A CA 1
ATOM 885 C C . ASN A 1 119 ? -11.435 -11.968 24.788 1.00 84.75 119 ASN A C 1
ATOM 887 O O . ASN A 1 119 ? -11.883 -11.444 25.810 1.00 84.75 119 ASN A O 1
ATOM 891 N N . LEU A 1 120 ? -11.451 -11.341 23.610 1.00 88.31 120 LEU A N 1
ATOM 892 C CA . LEU A 1 120 ? -12.035 -10.029 23.350 1.00 88.31 120 LEU A CA 1
ATOM 893 C C . LEU A 1 120 ? -13.352 -10.187 22.587 1.00 88.31 120 LEU A C 1
ATOM 895 O O . LEU A 1 120 ? -13.645 -11.230 22.004 1.00 88.31 120 LEU A O 1
ATOM 899 N N . GLN A 1 121 ? -14.167 -9.135 22.575 1.00 88.25 121 GLN A N 1
ATOM 900 C CA . GLN A 1 121 ? -15.386 -9.099 21.771 1.00 88.25 121 GLN A CA 1
ATOM 901 C C . GLN A 1 121 ? -15.200 -8.209 20.553 1.00 88.25 121 GLN A C 1
ATOM 903 O O . GLN A 1 121 ? -14.497 -7.198 20.602 1.00 88.25 121 GLN A O 1
ATOM 908 N N . LEU A 1 122 ? -15.850 -8.598 19.458 1.00 91.06 122 LEU A N 1
ATOM 909 C CA . LEU A 1 122 ? -15.907 -7.805 18.242 1.00 91.06 122 LEU A CA 1
ATOM 910 C C . LEU A 1 122 ? -16.633 -6.483 18.527 1.00 91.06 122 LEU A C 1
ATOM 912 O O . LEU A 1 122 ? -17.825 -6.478 18.834 1.00 91.06 122 LEU A O 1
ATOM 916 N N . ILE A 1 123 ? -15.911 -5.369 18.419 1.00 90.44 123 ILE A N 1
ATOM 917 C CA . ILE A 1 123 ? -16.460 -4.014 18.556 1.00 90.44 123 ILE A CA 1
ATOM 918 C C . ILE A 1 123 ? -16.891 -3.491 17.189 1.00 90.44 123 ILE A C 1
ATOM 920 O O . ILE A 1 123 ? -17.964 -2.902 17.056 1.00 90.44 123 ILE A O 1
ATOM 924 N N . LYS A 1 124 ? -16.076 -3.745 16.162 1.00 91.31 124 LYS A N 1
ATOM 925 C CA . LYS A 1 124 ? -16.337 -3.313 14.790 1.00 91.31 124 LYS A CA 1
ATOM 926 C C . LYS A 1 124 ? -15.923 -4.395 13.807 1.00 91.31 124 LYS A C 1
ATOM 928 O O . LYS A 1 124 ? -14.825 -4.943 13.898 1.00 91.31 124 LYS A O 1
ATOM 933 N N . ALA A 1 125 ? -16.807 -4.674 12.855 1.00 91.88 125 ALA A N 1
ATOM 934 C CA . ALA A 1 125 ? -16.528 -5.609 11.778 1.00 91.88 125 ALA A CA 1
ATOM 935 C C . ALA A 1 125 ? -15.387 -5.096 10.886 1.00 91.88 125 ALA A C 1
ATOM 937 O O . ALA A 1 125 ? -15.351 -3.916 10.525 1.00 91.88 125 ALA A O 1
ATOM 938 N N . GLY A 1 126 ? -14.481 -6.002 10.526 1.00 91.56 126 GLY A N 1
ATOM 939 C CA . GLY A 1 126 ? -13.436 -5.752 9.545 1.00 91.56 126 GLY A CA 1
ATOM 940 C C . GLY A 1 126 ? -14.024 -5.628 8.143 1.00 91.56 126 GLY A C 1
ATOM 941 O O . GLY A 1 126 ? -15.116 -6.118 7.849 1.00 91.56 126 GLY A O 1
ATOM 942 N N . THR A 1 127 ? -13.284 -4.970 7.262 1.00 94.44 127 THR A N 1
ATOM 943 C CA . THR A 1 127 ? -13.632 -4.793 5.848 1.00 94.44 127 THR A CA 1
ATOM 944 C C . THR A 1 127 ? -12.518 -5.366 4.974 1.00 94.44 127 THR A C 1
ATOM 946 O O . THR A 1 127 ? -11.510 -5.839 5.488 1.00 94.44 127 THR A O 1
ATOM 949 N N . ALA A 1 128 ? -12.655 -5.318 3.648 1.00 93.69 128 ALA A N 1
ATOM 950 C CA . ALA A 1 128 ? -11.558 -5.707 2.759 1.00 93.69 128 ALA A CA 1
ATOM 951 C C . ALA A 1 128 ? -10.312 -4.805 2.923 1.00 93.69 128 ALA A C 1
ATOM 953 O O . ALA A 1 128 ? -9.205 -5.210 2.581 1.00 93.69 128 ALA 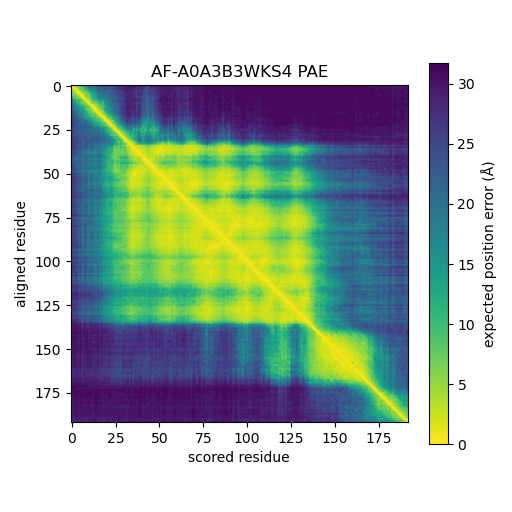A O 1
ATOM 954 N N . SER A 1 129 ? -10.458 -3.587 3.455 1.00 94.19 129 SER A N 1
ATOM 955 C CA . SER A 1 129 ? -9.350 -2.642 3.639 1.00 94.19 129 SER A CA 1
ATOM 956 C C . SER A 1 129 ? -8.829 -2.563 5.074 1.00 94.19 129 SER A C 1
ATOM 958 O O . SER A 1 129 ? -7.704 -2.116 5.291 1.00 94.19 129 SER A O 1
ATOM 960 N N . THR A 1 130 ? -9.613 -3.000 6.062 1.00 93.69 130 THR A N 1
ATOM 961 C CA . THR A 1 130 ? -9.277 -2.865 7.485 1.00 93.69 130 THR A CA 1
ATOM 962 C C . THR A 1 130 ? -9.540 -4.145 8.254 1.00 93.69 130 THR A C 1
ATOM 964 O O . THR A 1 130 ? -10.521 -4.843 7.998 1.00 93.69 130 THR A O 1
ATOM 967 N N . ASP A 1 131 ? -8.714 -4.404 9.261 1.00 95.12 131 ASP A N 1
ATOM 968 C CA . ASP A 1 131 ? -8.958 -5.500 10.189 1.00 95.12 131 ASP A CA 1
ATOM 969 C C . ASP A 1 131 ? -10.198 -5.255 11.069 1.00 95.12 131 ASP A C 1
ATOM 971 O O . ASP A 1 131 ? -10.752 -4.149 11.110 1.00 95.12 131 ASP A O 1
ATOM 975 N N . VAL A 1 132 ? -10.640 -6.301 11.763 1.00 94.44 132 VAL A N 1
ATOM 976 C CA . VAL A 1 132 ? -11.629 -6.205 12.837 1.00 94.44 132 VAL A CA 1
ATOM 977 C C . VAL A 1 132 ? -11.067 -5.407 14.016 1.00 94.44 132 VAL A C 1
ATOM 979 O O . VAL A 1 132 ? -9.885 -5.498 14.345 1.00 94.44 132 VAL A O 1
ATOM 982 N N . GLU A 1 133 ? -11.924 -4.653 14.702 1.00 93.50 133 GLU A N 1
ATOM 983 C CA . GLU A 1 133 ? -11.548 -4.013 15.967 1.00 93.50 133 GLU A CA 1
ATOM 984 C C . GLU A 1 133 ? -12.117 -4.840 17.125 1.00 93.50 133 GLU A C 1
ATOM 986 O O . GLU A 1 133 ? -13.336 -5.009 17.255 1.00 93.50 133 GLU A O 1
ATOM 991 N N . CYS A 1 134 ? -11.220 -5.359 17.963 1.00 93.19 134 CYS A N 1
ATOM 992 C CA . CYS A 1 134 ? -11.546 -6.140 19.151 1.00 93.19 134 CYS A CA 1
ATOM 993 C C . CYS A 1 134 ? -11.414 -5.278 20.414 1.00 93.19 134 CYS A C 1
ATOM 995 O O . CYS A 1 134 ? -10.538 -4.420 20.505 1.00 93.19 134 CYS A O 1
ATOM 997 N N . GLY A 1 135 ? -12.251 -5.528 21.418 1.00 89.12 135 GLY A N 1
ATOM 998 C CA . GLY A 1 135 ? -12.200 -4.800 22.681 1.00 89.12 135 GLY A CA 1
ATOM 999 C C . GLY A 1 135 ? -12.867 -5.545 23.827 1.00 89.12 135 GLY A C 1
ATOM 1000 O O . GLY A 1 135 ? -13.624 -6.499 23.634 1.00 89.12 135 GLY A O 1
ATOM 1001 N N . GLU A 1 136 ? -12.571 -5.110 25.049 1.00 87.50 136 GLU A N 1
ATOM 1002 C CA . GLU A 1 136 ? -13.213 -5.655 26.237 1.00 87.50 136 GLU A CA 1
ATOM 1003 C C . GLU A 1 136 ? -14.656 -5.160 26.318 1.00 87.50 136 GLU A C 1
ATOM 1005 O O . GLU A 1 136 ? -14.942 -3.959 26.295 1.00 87.50 136 GLU A O 1
ATOM 1010 N N . LYS A 1 137 ? -15.600 -6.088 26.470 1.00 71.25 137 LYS A N 1
ATOM 1011 C CA . LYS A 1 137 ? -16.959 -5.710 26.841 1.00 71.25 137 LYS A CA 1
ATOM 1012 C C . LYS A 1 137 ? -16.940 -5.296 28.304 1.00 71.25 137 LYS A C 1
ATOM 1014 O O . LYS A 1 137 ? -16.852 -6.154 29.180 1.00 71.25 137 LYS A O 1
ATOM 1019 N N . SER A 1 138 ? -17.068 -3.995 28.564 1.00 64.75 138 SER A N 1
ATOM 1020 C CA . SER A 1 138 ? -17.338 -3.487 29.910 1.00 64.75 138 SER A CA 1
ATOM 1021 C C . SER A 1 138 ? -18.652 -4.093 30.398 1.00 64.75 138 SER A C 1
ATOM 1023 O O . SER A 1 138 ? -19.755 -3.700 30.010 1.00 64.75 138 SER A O 1
ATOM 1025 N N . SER A 1 139 ? -18.526 -5.165 31.172 1.00 63.28 139 SER A N 1
ATOM 1026 C CA . SER A 1 139 ? -19.657 -5.896 31.704 1.00 63.28 139 SER A CA 1
ATOM 1027 C C . SER A 1 139 ? -20.229 -5.057 32.840 1.00 63.28 139 SER A C 1
ATOM 1029 O O . SER A 1 139 ? -19.716 -5.068 33.958 1.00 63.28 139 SER A O 1
ATOM 1031 N N . ASN A 1 140 ? -21.325 -4.342 32.564 1.00 62.88 140 ASN A N 1
ATOM 1032 C CA . ASN A 1 140 ? -22.138 -3.661 33.584 1.00 62.88 140 ASN A CA 1
ATOM 1033 C C . ASN A 1 140 ? -22.549 -4.592 34.738 1.00 62.88 140 ASN A C 1
ATOM 1035 O O . ASN A 1 140 ? -22.974 -4.124 35.789 1.00 62.88 140 ASN A O 1
ATOM 1039 N N . THR A 1 141 ? -22.391 -5.904 34.568 1.00 64.62 141 THR A N 1
ATOM 1040 C CA . THR A 1 141 ? -22.505 -6.925 35.606 1.00 64.62 141 THR A CA 1
ATOM 1041 C C . THR A 1 141 ? -21.711 -6.576 36.863 1.00 64.62 141 THR A C 1
ATOM 1043 O O . THR A 1 141 ? -22.248 -6.730 37.954 1.00 64.62 141 THR A O 1
ATOM 1046 N N . THR A 1 142 ? -20.495 -6.026 36.761 1.00 67.31 142 THR A N 1
ATOM 1047 C CA . THR A 1 142 ? -19.720 -5.642 37.956 1.00 67.31 142 THR A CA 1
ATOM 1048 C C . THR A 1 142 ? -20.401 -4.496 38.711 1.00 67.31 142 THR A C 1
ATOM 1050 O O . THR A 1 142 ? -20.536 -4.547 39.931 1.00 67.31 142 THR A O 1
ATOM 1053 N N . GLY A 1 143 ? -20.922 -3.499 37.987 1.00 74.50 143 GLY A N 1
ATOM 1054 C CA . GLY A 1 143 ? -21.675 -2.385 38.571 1.00 74.50 143 GLY A CA 1
ATOM 1055 C C . GLY A 1 143 ? -23.013 -2.815 39.181 1.00 74.50 143 GLY A C 1
ATOM 1056 O O . GLY A 1 143 ? -23.367 -2.360 40.267 1.00 74.50 143 GLY A O 1
ATOM 1057 N N . ILE A 1 144 ? -23.729 -3.740 38.533 1.00 80.50 144 ILE A N 1
ATOM 1058 C CA . ILE A 1 144 ? -25.001 -4.289 39.029 1.00 80.50 144 ILE A CA 1
ATOM 1059 C C . ILE A 1 144 ? -24.776 -5.109 40.303 1.00 80.50 144 ILE A C 1
ATOM 1061 O O . ILE A 1 144 ? -25.499 -4.920 41.278 1.00 80.50 144 ILE A O 1
ATOM 1065 N N . VAL A 1 145 ? -23.761 -5.979 40.338 1.00 83.38 145 VAL A N 1
ATOM 1066 C CA . VAL A 1 145 ? -23.455 -6.807 41.518 1.00 83.38 145 VAL A CA 1
ATOM 1067 C C . VAL A 1 145 ? -23.078 -5.936 42.719 1.00 83.38 145 VAL A C 1
ATOM 1069 O O . VAL A 1 145 ? -23.587 -6.154 43.820 1.00 83.38 145 VAL A O 1
ATOM 1072 N N . ILE A 1 146 ? -22.250 -4.907 42.508 1.00 85.00 146 ILE A N 1
ATOM 1073 C CA . ILE A 1 146 ? -21.887 -3.945 43.558 1.00 85.00 146 ILE A CA 1
ATOM 1074 C C . ILE A 1 146 ? -23.122 -3.157 44.016 1.00 85.00 146 ILE A C 1
ATOM 1076 O O . ILE A 1 146 ? -23.350 -3.020 45.217 1.00 85.00 146 ILE A O 1
ATOM 1080 N N . GLY A 1 147 ? -23.952 -2.686 43.080 1.00 86.06 147 GLY A N 1
ATOM 1081 C CA . GLY A 1 147 ? -25.185 -1.964 43.393 1.00 86.06 147 GLY A CA 1
ATOM 1082 C C . GLY A 1 147 ? -26.146 -2.788 44.252 1.00 86.06 147 GLY A C 1
ATOM 1083 O O . GLY A 1 147 ? -26.641 -2.298 45.267 1.00 86.06 147 GLY A O 1
ATOM 1084 N N . VAL A 1 148 ? -26.353 -4.061 43.906 1.00 91.44 148 VAL A N 1
ATOM 1085 C CA . VAL A 1 148 ? -27.206 -4.982 44.673 1.00 91.44 148 VAL A CA 1
ATOM 1086 C C . VAL A 1 148 ? -26.641 -5.205 46.079 1.00 91.44 148 VAL A C 1
ATOM 1088 O O . VAL A 1 148 ? -27.384 -5.081 47.052 1.00 91.44 148 VAL A O 1
ATOM 1091 N N . LEU A 1 149 ? -25.334 -5.457 46.213 1.00 92.44 149 LEU A N 1
ATOM 1092 C CA . LEU A 1 149 ? -24.684 -5.634 47.518 1.00 92.44 149 LEU A CA 1
ATOM 1093 C C . LEU A 1 149 ? -24.870 -4.414 48.430 1.00 92.44 149 LEU A C 1
ATOM 1095 O O . LEU A 1 149 ? -25.245 -4.569 49.593 1.00 92.44 149 LEU A O 1
ATOM 1099 N N . VAL A 1 150 ? -24.669 -3.201 47.909 1.00 93.75 150 VAL A N 1
ATOM 1100 C CA . VAL A 1 150 ? -24.830 -1.962 48.688 1.00 93.75 150 VAL A CA 1
ATOM 1101 C C . VAL A 1 150 ? -26.283 -1.764 49.123 1.00 93.75 150 VAL A C 1
ATOM 1103 O O . VAL A 1 150 ? -26.536 -1.451 50.286 1.00 93.75 150 VAL A O 1
ATOM 1106 N N . VAL A 1 151 ? -27.251 -2.005 48.233 1.00 94.44 151 VAL A N 1
ATOM 1107 C CA . VAL A 1 151 ? -28.683 -1.891 48.559 1.00 94.44 151 VAL A CA 1
ATOM 1108 C C . VAL A 1 151 ? -29.084 -2.876 49.660 1.00 94.44 151 VAL A C 1
ATOM 1110 O O . VAL A 1 151 ? -29.780 -2.487 50.600 1.00 94.44 151 VAL A O 1
ATOM 1113 N N . PHE A 1 152 ? -28.608 -4.124 49.599 1.00 94.00 152 PHE A N 1
ATOM 1114 C CA . PHE A 1 152 ? -28.864 -5.117 50.645 1.00 94.00 152 PHE A CA 1
ATOM 1115 C C . PHE A 1 152 ? -28.283 -4.700 52.001 1.00 94.00 152 PHE A C 1
ATOM 1117 O O . PHE A 1 152 ? -28.971 -4.818 53.017 1.00 94.00 152 PHE A O 1
ATOM 1124 N N . LEU A 1 153 ? -27.055 -4.171 52.033 1.00 95.19 153 LEU A N 1
ATOM 1125 C CA . LEU A 1 153 ? -26.430 -3.698 53.274 1.00 95.19 153 LEU A CA 1
ATOM 1126 C C . LEU A 1 153 ? -27.189 -2.515 53.890 1.00 95.19 153 LEU A C 1
ATOM 1128 O O . LEU A 1 153 ? -27.417 -2.493 55.100 1.00 95.19 153 LEU A O 1
ATOM 1132 N N . VAL A 1 154 ? -27.635 -1.562 53.068 1.00 95.12 154 VAL A N 1
ATOM 1133 C CA . VAL A 1 154 ? -28.437 -0.418 53.529 1.00 95.12 154 VAL A CA 1
ATOM 1134 C C . VAL A 1 154 ? -29.794 -0.884 54.061 1.00 95.12 154 VAL A C 1
ATOM 1136 O O . VAL A 1 154 ? -30.198 -0.477 55.151 1.00 95.12 154 VAL A O 1
ATOM 1139 N N . ALA A 1 155 ? -30.479 -1.783 53.350 1.00 93.94 155 ALA A N 1
ATOM 1140 C CA . ALA A 1 155 ? -31.753 -2.341 53.796 1.00 93.94 155 ALA A CA 1
ATOM 1141 C C . ALA A 1 155 ? -31.614 -3.111 55.120 1.00 93.94 155 ALA A 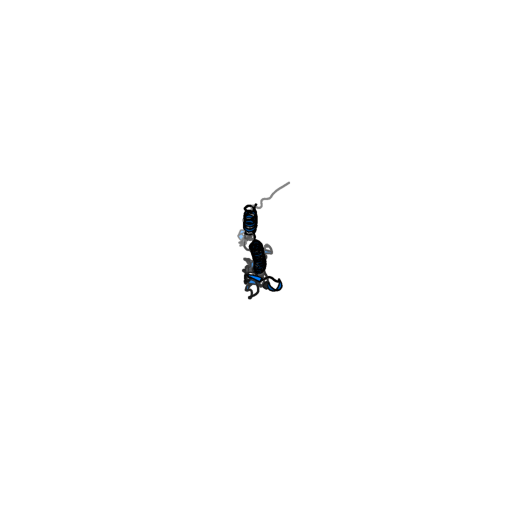C 1
ATOM 1143 O O . ALA A 1 155 ? -32.446 -2.951 56.016 1.00 93.94 155 ALA A O 1
ATOM 1144 N N . ALA A 1 156 ? -30.541 -3.892 55.283 1.00 94.00 156 ALA A N 1
ATOM 1145 C CA . ALA A 1 156 ? -30.243 -4.594 56.527 1.00 94.00 156 ALA A CA 1
ATOM 1146 C C . ALA A 1 156 ? -29.984 -3.617 57.686 1.00 94.00 156 ALA A C 1
ATOM 1148 O O . ALA A 1 156 ? -30.548 -3.792 58.766 1.00 94.00 156 ALA A O 1
ATOM 1149 N N . ALA A 1 157 ? -29.204 -2.554 57.464 1.00 94.00 157 ALA A N 1
ATOM 1150 C CA . ALA A 1 157 ? -28.941 -1.529 58.474 1.00 94.00 157 ALA A CA 1
ATOM 1151 C C . ALA A 1 157 ? -30.223 -0.790 58.900 1.00 94.00 157 ALA A C 1
ATOM 1153 O O . ALA A 1 157 ? -30.459 -0.602 60.095 1.00 94.00 157 ALA A O 1
ATOM 1154 N N . ILE A 1 158 ? -31.088 -0.434 57.943 1.00 94.75 158 ILE A N 1
ATOM 1155 C CA . ILE A 1 158 ? -32.403 0.164 58.221 1.00 94.75 158 ILE A CA 1
ATOM 1156 C C . ILE A 1 158 ? -33.279 -0.823 59.002 1.00 94.75 158 ILE A C 1
ATOM 1158 O O . ILE A 1 158 ? -33.877 -0.446 60.010 1.00 94.75 158 ILE A O 1
ATOM 1162 N N . GLY A 1 159 ? -33.321 -2.092 58.589 1.00 93.31 159 GLY A N 1
ATOM 1163 C CA . GLY A 1 159 ? -34.064 -3.148 59.276 1.00 93.31 159 GLY A CA 1
ATOM 1164 C C . GLY A 1 159 ? -33.622 -3.320 60.731 1.00 93.31 159 GLY A C 1
ATOM 1165 O O . GLY A 1 159 ? -34.456 -3.300 61.637 1.00 93.31 159 GLY A O 1
ATOM 1166 N N . VAL A 1 160 ? -32.311 -3.399 60.978 1.00 93.31 160 VAL A N 1
ATOM 1167 C CA . VAL A 1 160 ? -31.732 -3.450 62.329 1.00 93.31 160 VAL A CA 1
ATOM 1168 C C . VAL A 1 160 ? -32.074 -2.183 63.115 1.00 93.31 160 VAL A C 1
ATOM 1170 O O . VAL A 1 160 ? -32.524 -2.282 64.256 1.00 93.31 160 VAL A O 1
ATOM 1173 N N . GLY A 1 161 ? -31.951 -0.998 62.510 1.00 91.62 161 GLY A N 1
ATOM 1174 C CA . GLY A 1 161 ? -32.316 0.275 63.135 1.00 91.62 161 GLY A CA 1
ATOM 1175 C C . GLY A 1 161 ? -33.780 0.320 63.582 1.00 91.62 161 GLY A C 1
ATOM 1176 O O . GLY A 1 161 ? -34.065 0.673 64.728 1.00 91.62 161 GLY A O 1
ATOM 1177 N N . VAL A 1 162 ? -34.708 -0.120 62.725 1.00 92.56 162 VAL A N 1
ATOM 1178 C CA . VAL A 1 162 ? -36.145 -0.216 63.032 1.00 92.56 162 VAL A CA 1
ATOM 1179 C C . VAL A 1 162 ? -36.415 -1.244 64.132 1.00 92.56 162 VAL A C 1
ATOM 1181 O O . VAL A 1 162 ? -37.227 -0.981 65.021 1.00 92.56 162 VAL A O 1
ATOM 1184 N N . LEU A 1 163 ? -35.736 -2.395 64.124 1.00 88.88 163 LEU A N 1
ATOM 1185 C CA . LEU A 1 163 ? -35.862 -3.411 65.176 1.00 88.88 163 LEU A CA 1
ATOM 1186 C C . LEU A 1 163 ? -35.371 -2.893 66.534 1.00 88.88 163 LEU A C 1
ATOM 1188 O O . LEU A 1 163 ? -36.051 -3.086 67.546 1.00 88.88 163 LEU A O 1
ATOM 1192 N N . LEU A 1 164 ? -34.235 -2.191 66.564 1.00 89.38 164 LEU A N 1
ATOM 1193 C CA . LEU A 1 164 ? -33.702 -1.555 67.771 1.00 89.38 164 LEU A CA 1
ATOM 1194 C C . LEU A 1 164 ? -34.625 -0.432 68.270 1.00 89.38 164 LEU A C 1
ATOM 1196 O O . LEU A 1 164 ? -34.887 -0.344 69.471 1.00 89.38 164 LEU A O 1
ATOM 1200 N N . TRP A 1 165 ? -35.191 0.375 67.367 1.00 83.56 165 TRP A N 1
ATOM 1201 C CA . TRP A 1 165 ? -36.202 1.385 67.700 1.00 83.56 165 TRP A CA 1
ATOM 1202 C C . TRP A 1 165 ? -37.487 0.773 68.262 1.00 83.56 165 TRP A C 1
ATOM 1204 O O . TRP A 1 165 ? -38.011 1.260 69.264 1.00 83.56 165 TRP A O 1
ATOM 1214 N N . ARG A 1 166 ? -37.985 -0.316 67.663 1.00 84.94 166 ARG A N 1
ATOM 1215 C CA . ARG A 1 166 ? -39.165 -1.045 68.152 1.00 84.94 166 ARG A CA 1
ATOM 1216 C C . ARG A 1 166 ? -38.927 -1.635 69.535 1.00 84.94 166 ARG A C 1
ATOM 1218 O O . ARG A 1 166 ? -39.789 -1.478 70.396 1.00 84.94 166 ARG A O 1
ATOM 1225 N N . LYS A 1 167 ? -37.752 -2.230 69.776 1.00 83.00 167 LYS A N 1
ATOM 1226 C CA . LYS A 1 167 ? -37.364 -2.695 71.115 1.00 83.00 167 LYS A CA 1
ATOM 1227 C C . LYS A 1 167 ? -37.329 -1.535 72.108 1.00 83.00 167 LYS A C 1
ATOM 1229 O O . LYS A 1 167 ? -38.002 -1.611 73.126 1.00 83.00 167 LYS A O 1
ATOM 1234 N N . LYS A 1 168 ? -36.664 -0.421 71.782 1.00 77.75 168 LYS A N 1
ATOM 1235 C CA . LYS A 1 168 ? -36.593 0.760 72.660 1.00 77.75 168 LYS A CA 1
ATOM 1236 C C . LYS A 1 168 ? -37.973 1.347 72.981 1.00 77.75 168 LYS A C 1
ATOM 1238 O O . LYS A 1 168 ? -38.224 1.690 74.130 1.00 77.75 168 LYS A O 1
ATOM 1243 N N . LYS A 1 169 ? -38.884 1.426 72.003 1.00 66.62 169 LYS A N 1
ATOM 1244 C CA . LYS A 1 169 ? -40.256 1.924 72.210 1.00 66.62 169 LYS A CA 1
ATOM 1245 C C . LYS A 1 169 ? -41.088 0.994 73.101 1.00 66.62 169 LYS A C 1
ATOM 1247 O O . LYS A 1 169 ? -41.919 1.481 73.855 1.00 66.62 169 LYS A O 1
ATOM 1252 N N . PHE A 1 170 ? -40.849 -0.316 73.045 1.00 58.34 170 PHE A N 1
ATOM 1253 C CA . PHE A 1 170 ? -41.537 -1.299 73.888 1.00 58.34 170 PHE A CA 1
ATOM 1254 C C . PHE A 1 170 ? -40.922 -1.423 75.296 1.00 58.34 170 PHE A C 1
ATOM 1256 O O . PHE A 1 170 ? -41.627 -1.765 76.238 1.00 58.34 170 PHE A O 1
ATOM 1263 N N . THR A 1 171 ? -39.633 -1.104 75.472 1.00 51.50 171 THR A N 1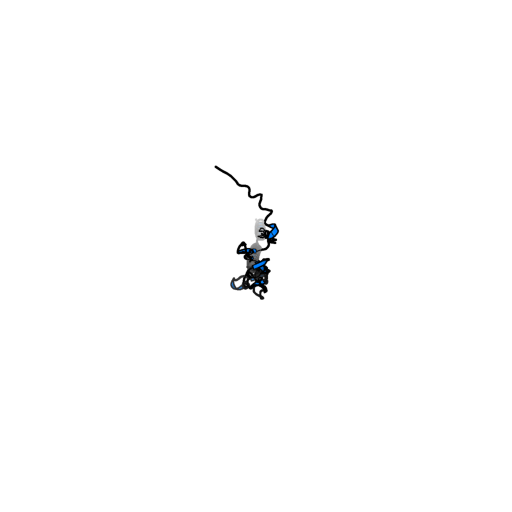
ATOM 1264 C CA . THR A 1 171 ? -38.951 -1.069 76.784 1.00 51.50 171 THR A CA 1
ATOM 1265 C C . THR A 1 171 ? -39.186 0.235 77.563 1.00 51.50 171 THR A C 1
ATOM 1267 O O . THR A 1 171 ? -38.830 0.309 78.735 1.00 51.50 171 THR A O 1
ATOM 1270 N N . ILE A 1 172 ? -39.847 1.24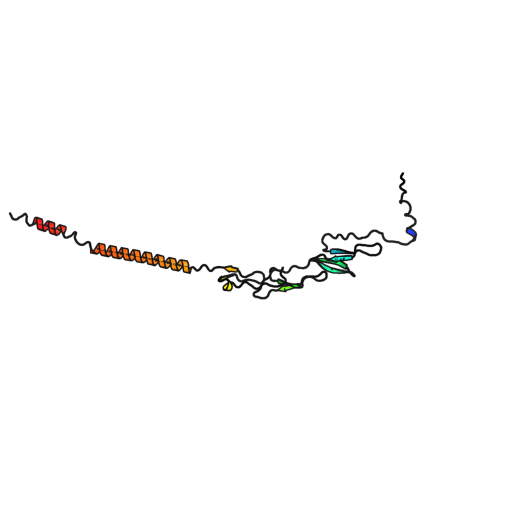4 76.981 1.00 57.66 172 ILE A N 1
ATOM 1271 C CA . ILE A 1 172 ? -40.342 2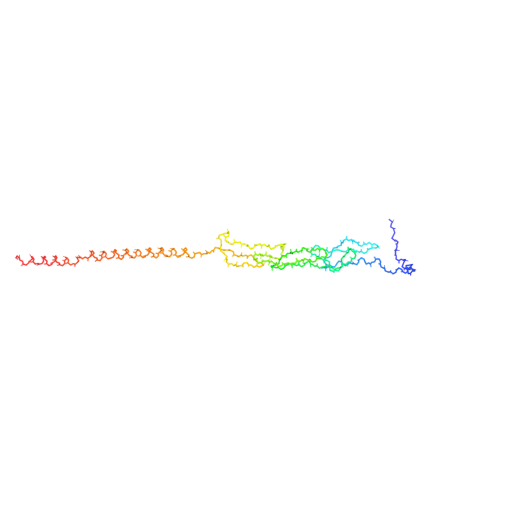.412 77.729 1.00 57.66 172 ILE A CA 1
ATOM 1272 C C . ILE A 1 172 ? -41.835 2.225 78.076 1.00 57.66 172 ILE A C 1
ATOM 1274 O O . ILE A 1 172 ? -42.698 2.802 77.416 1.00 57.66 172 ILE A O 1
ATOM 1278 N N . PRO A 1 173 ? -42.170 1.473 79.142 1.00 52.75 173 PRO A N 1
ATOM 1279 C CA . PRO A 1 173 ? -43.386 1.732 79.897 1.00 52.75 173 PRO A CA 1
ATOM 1280 C C . PRO A 1 173 ? -43.062 1.861 81.394 1.00 52.75 173 PRO A C 1
ATOM 1282 O O . PRO A 1 173 ? -43.057 0.855 82.088 1.00 52.75 173 PRO A O 1
ATOM 1285 N N . SER A 1 174 ? -42.825 3.077 81.919 1.00 52.50 174 SER A N 1
ATOM 1286 C CA . SER A 1 174 ? -43.052 3.382 83.355 1.00 52.50 174 SER A CA 1
ATOM 1287 C C . SER A 1 174 ? -42.864 4.853 83.788 1.00 52.50 174 SER A C 1
ATOM 1289 O O . SER A 1 174 ? -42.524 5.088 84.944 1.00 52.50 174 SER A O 1
ATOM 1291 N N . GLU A 1 175 ? -43.164 5.875 82.979 1.00 50.56 175 GLU A N 1
ATOM 1292 C CA . GLU A 1 175 ? -43.494 7.205 83.558 1.00 50.56 175 GLU A CA 1
ATOM 1293 C C . GLU A 1 175 ? -44.982 7.266 83.982 1.00 50.56 175 GLU A C 1
ATOM 1295 O O . GLU A 1 175 ? -45.600 8.317 84.031 1.00 50.56 175 GLU A O 1
ATOM 1300 N N . MET A 1 176 ? -45.580 6.117 84.329 1.00 50.25 176 MET A N 1
ATOM 1301 C CA . MET A 1 176 ? -46.869 6.024 85.035 1.00 50.25 176 MET A CA 1
ATOM 1302 C C . MET A 1 176 ? -46.728 5.375 86.428 1.00 50.25 176 MET A C 1
ATOM 1304 O O . MET A 1 176 ? -47.678 5.350 87.207 1.00 50.25 176 MET A O 1
ATOM 1308 N N . ASN A 1 177 ? -45.518 4.927 86.801 1.00 53.06 177 ASN A N 1
ATOM 1309 C CA . ASN A 1 177 ? -45.230 4.387 88.138 1.00 53.06 177 ASN A CA 1
ATOM 1310 C C . ASN A 1 177 ? -44.754 5.469 89.127 1.00 53.06 177 ASN A C 1
ATOM 1312 O O . ASN A 1 177 ? -44.892 5.293 90.337 1.00 53.06 177 ASN A O 1
ATOM 1316 N N . LYS A 1 178 ? -44.280 6.631 88.644 1.00 50.41 178 LYS A N 1
ATOM 1317 C CA . LYS A 1 178 ? -43.969 7.791 89.504 1.00 50.41 178 LYS A CA 1
ATOM 1318 C C . LYS A 1 178 ? -45.220 8.493 90.038 1.00 50.41 178 LYS A C 1
ATOM 1320 O O . LYS A 1 178 ? -45.228 8.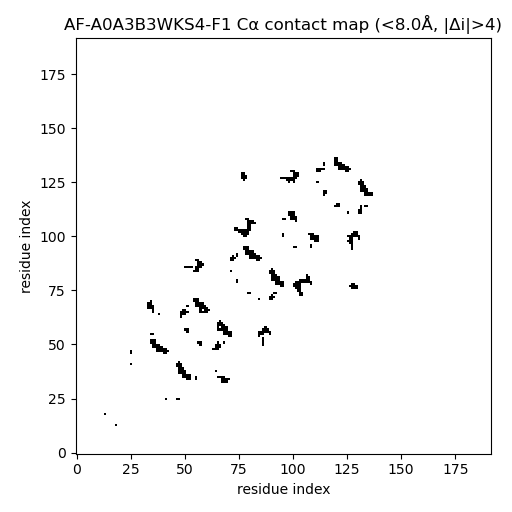881 91.205 1.00 50.41 178 LYS A O 1
ATOM 1325 N N . CYS A 1 179 ? -46.287 8.612 89.241 1.00 54.09 179 CYS A N 1
ATOM 1326 C CA . CYS A 1 179 ? -47.566 9.146 89.729 1.00 54.09 179 CYS A CA 1
ATOM 1327 C C . CYS A 1 179 ? -48.228 8.205 90.746 1.00 54.09 179 CYS A C 1
ATOM 1329 O O . CYS A 1 179 ? -48.745 8.676 91.757 1.00 54.09 179 CYS A O 1
ATOM 1331 N N . LYS A 1 180 ? -48.123 6.881 90.556 1.00 52.88 180 LYS A N 1
ATOM 1332 C CA . LYS A 1 180 ? -48.672 5.899 91.504 1.00 52.88 180 LYS A CA 1
ATOM 1333 C C . LYS A 1 180 ? -47.947 5.917 92.862 1.00 52.88 180 LYS A C 1
ATOM 1335 O O . LYS A 1 180 ? -48.607 5.872 93.895 1.00 52.88 180 LYS A O 1
ATOM 1340 N N . LEU A 1 181 ? -46.619 6.103 92.884 1.00 53.16 181 LEU A N 1
ATOM 1341 C CA . LEU A 1 181 ? -45.866 6.281 94.138 1.00 53.16 181 LEU A CA 1
ATOM 1342 C C . LEU A 1 181 ? -46.132 7.628 94.836 1.00 53.16 181 LEU A C 1
ATOM 1344 O O . LEU A 1 181 ? -46.022 7.705 96.060 1.00 53.16 181 LEU A O 1
ATOM 1348 N N . ARG A 1 182 ? -46.482 8.690 94.093 1.00 51.06 182 ARG A N 1
ATOM 1349 C CA . ARG A 1 182 ? -46.768 10.014 94.675 1.00 51.06 182 ARG A CA 1
ATOM 1350 C C . ARG A 1 182 ? -48.176 10.098 95.280 1.00 51.06 182 ARG A C 1
ATOM 1352 O O . ARG A 1 182 ? -48.324 10.702 96.336 1.00 51.06 182 ARG A O 1
ATOM 1359 N N . CYS A 1 183 ? -49.176 9.425 94.701 1.00 53.00 183 CYS A N 1
ATOM 1360 C CA . CYS A 1 183 ? -50.504 9.311 95.321 1.00 53.00 183 CYS A CA 1
ATOM 1361 C C . CYS A 1 183 ? -50.501 8.412 96.567 1.00 53.00 183 CYS A C 1
ATOM 1363 O O . CYS A 1 183 ? -51.147 8.751 97.555 1.00 53.00 183 CYS A O 1
ATOM 1365 N N . GLN A 1 184 ? -49.730 7.317 96.580 1.00 54.34 184 GLN A N 1
ATOM 1366 C CA . GLN A 1 184 ? -49.694 6.422 97.745 1.00 54.34 184 GLN A CA 1
ATOM 1367 C C . GLN A 1 184 ? -48.962 7.028 98.956 1.00 54.34 184 GLN A C 1
ATOM 1369 O O . GLN A 1 184 ? -49.282 6.685 100.088 1.00 54.34 184 GLN A O 1
ATOM 1374 N N . LYS A 1 185 ? -48.035 7.974 98.740 1.00 55.22 185 LYS A N 1
ATOM 1375 C CA . LYS A 1 185 ? -47.414 8.767 99.819 1.00 55.22 185 LYS A CA 1
ATOM 1376 C C . LYS A 1 185 ? -48.283 9.918 100.338 1.00 55.22 185 LYS A C 1
ATOM 1378 O O . LYS A 1 185 ? -47.997 10.419 101.415 1.00 55.22 185 LYS A O 1
ATOM 1383 N N . SER A 1 186 ? -49.314 10.343 99.604 1.00 51.12 186 SER A N 1
ATOM 1384 C CA . SER A 1 186 ? -50.213 11.416 100.056 1.00 51.12 186 SER A CA 1
ATOM 1385 C C . SER A 1 186 ? -51.380 10.899 100.901 1.00 51.12 186 SER A C 1
ATOM 1387 O O . SER A 1 186 ? -51.919 11.658 101.697 1.00 51.12 186 SER A O 1
ATOM 1389 N N . LEU A 1 187 ? -51.771 9.628 100.748 1.00 51.88 187 LEU A N 1
ATOM 1390 C CA . LEU A 1 187 ? -52.901 9.048 101.486 1.00 51.88 187 LEU A CA 1
ATOM 1391 C C . LEU A 1 187 ? -52.530 8.613 102.917 1.00 51.88 187 LEU A C 1
ATOM 1393 O O . LEU A 1 187 ? -53.404 8.489 103.763 1.00 51.88 187 LEU A O 1
ATOM 1397 N N . SER A 1 188 ? -51.241 8.430 103.211 1.00 54.00 188 SER A N 1
ATOM 1398 C CA . SER A 1 188 ? -50.735 8.047 104.537 1.00 54.00 188 SER A CA 1
ATOM 1399 C C . SER A 1 188 ? -50.381 9.227 105.456 1.00 54.00 188 SER A C 1
ATOM 1401 O O . SER A 1 188 ? -49.948 8.998 106.579 1.00 54.00 188 SER A O 1
ATOM 1403 N N . ILE A 1 189 ? -50.568 10.478 105.015 1.00 57.06 189 ILE A N 1
ATOM 1404 C CA . ILE A 1 189 ? -50.253 11.688 105.806 1.00 57.06 189 ILE A CA 1
ATOM 1405 C C . ILE A 1 189 ? -51.517 12.309 106.449 1.00 57.06 189 ILE A C 1
ATOM 1407 O O . ILE A 1 189 ? -51.403 13.165 107.316 1.00 57.06 189 ILE A O 1
ATOM 1411 N N . CYS A 1 190 ? -52.727 11.846 106.105 1.00 50.25 190 CYS A N 1
ATOM 1412 C CA . CYS A 1 190 ? -53.992 12.345 106.678 1.00 50.25 190 CYS A CA 1
ATOM 1413 C C . CYS A 1 190 ? -54.600 11.455 107.785 1.00 50.25 190 CYS A C 1
ATOM 1415 O O . CYS A 1 190 ? -55.769 11.625 108.119 1.00 50.25 190 CYS A O 1
ATOM 1417 N N . GLN A 1 191 ? -53.842 10.511 108.351 1.00 49.22 191 GLN A N 1
ATOM 1418 C CA . GLN A 1 191 ? -54.258 9.729 109.525 1.00 49.22 191 GLN A CA 1
ATOM 1419 C C . GLN A 1 191 ? -53.161 9.720 110.597 1.00 49.22 191 GLN A C 1
ATOM 1421 O O . GLN A 1 191 ? -52.536 8.684 110.798 1.00 49.22 191 GLN A O 1
ATOM 1426 N N . VAL A 1 192 ? -52.934 10.854 111.267 1.00 44.50 192 VAL A N 1
ATOM 1427 C CA . VAL A 1 192 ? -52.479 10.942 112.671 1.00 44.50 192 VAL A CA 1
ATOM 1428 C C . VAL A 1 192 ? -53.018 12.242 113.252 1.00 44.50 192 VAL A C 1
ATOM 1430 O O . VAL A 1 192 ? -52.889 13.272 112.553 1.00 44.50 192 VAL A O 1
#

Radius of gyration: 50.97 Å; Cα contacts (8 Å, |Δi|>4): 267; chains: 1; bounding box: 111×45×164 Å

Foldseek 3Di:
DDDDDDPPPDPPPVVPPPPDDDPDPLPPCPPDPQQKDFPAPDDSPDHTAIFGHPQWAAPADDDRHGDGIDGADFFAWQWAFCDPADNHGHTDIDGDDPQWTDRRDHNHTHGADDLVVVVWDFPAPADNRGHTDTHHDPPCVVVVVVVVVVVVVVVVVVVVVVVVVVVVVVVPDDPVVVVVVVVVVVVVVPPD

InterPro domains:
  IPR001368 TNFR/NGFR cysteine-rich region [SM00208] (50-93)
  IPR001368 TNFR/NGFR cysteine-rich region [SM00208] (96-134)

Secondary structure (DSSP, 8-state):
--------S-SSSGGGS---S-S--------TTS-EEEEE--BTTB--EEEEPTTEEEEEEETTEEEEEEEPPPPPTTEEEEE---SSSPPEEEEPPTTEE--SS-SSPEEPP-GGGGT-EEEE---SSSPPEEE----THHHHHHHHHHHHHHHHHHHHHHHHHHHHHHH---TTHHHHHHHHHHTTSS--

Mean predicted aligned error: 17.28 Å

Sequence (192 aa):
MGELIDLASDFGLLLFLNITFSPYMCNLYMFTGAGLKIKRGCKLTADTVCEPMEGFFCTDSTPGGCVVAQKHRSCEPGQFISRMGTASTDTECSECISGSFSNGTMLSCQPHTQCEKENLQLIKAGTASTDVECGEKSSNTTGIVIGVLVVFLVAAAIGVGVLLWRKKKFTIPSEMNKCKLRCQKSLSICQV